Protein AF-A0A8J5XGB4-F1 (afdb_monomer_lite)

pLDDT: mean 74.69, std 19.18, range [33.41, 97.69]

Organism: Diacronema lutheri (NCBI:txid2081491)

Radius of gyration: 32.03 Å; chains: 1; bounding box: 68×43×104 Å

Foldseek 3Di:
DALQVVLVVVQQHGKDKDADPQAGADDCVPHEPADKDWDDPVHPNLPDYYPYDTIMIHRHGDPPPDDPDDDDPDDDDLQVVLVVVPAPGWDDDPPDPDIDGDDDDDDPPPPVVVVPPPDDDDDDDDDDPPVVVVVPQQALQSVQQCCCPPPDVFRWGGKDKDADPQAAQDDPVVLDPQKDKDFDDCNHPRLPDYYPDPPNRGIMIIIHGPVPCPDDDPDPDPLPQAALQVVCVVVVLHGKDKDADPAAGADDCVPHAPGDKDFDDSSHPRLPDYYPDDTIMIHRHGPPPDPDDPDDDPAAEALQRVLVVVPFPGKDKAADPAAGAGDAPPAPDKDFDDPRHPPDDDYYNPPHTIMIGTHD

Secondary structure (DSSP, 8-state):
--HHHHHHHTT-EEEEEE--TTEEE--HHHH-SSEEEEE-TTSTT--SPPSEEEEEEEEEE-----PPPPPPP-PPPHHHHHHHTT-SEEEE-TTSSPEEEEP-SS-SSSHHHHTTTTS---------THHHHGGG--SHHHHHHHHHHHT-SS-EEEEEEE--TT-----GGGG-TT-EEEEPPTTSTT--SPPTTTTTS--EEEEEEGGG-SSPPP-------B-HHHHHHHTT---EEEE--SSEEE--HHHH-SS-EEEE-TTBTT--SPPSEEEEEEEEPP--S---------S---HHHHHHHTT-SEEEEE--TTS-----TT-SEEEE--TT-TT--S--TTSPPPEEEEE-

Structure (mmCIF, N/CA/C/O backbone):
data_AF-A0A8J5XGB4-F1
#
_entry.id   AF-A0A8J5XGB4-F1
#
loop_
_atom_site.group_PDB
_atom_site.id
_atom_site.type_symbol
_atom_site.label_atom_id
_atom_site.label_alt_id
_atom_site.label_comp_id
_atom_site.label_asym_id
_atom_site.label_entity_id
_atom_site.label_seq_id
_atom_site.pdbx_PDB_ins_code
_atom_site.Cartn_x
_atom_site.Cartn_y
_atom_site.Cartn_z
_atom_site.occupancy
_atom_site.B_iso_or_equiv
_atom_site.auth_seq_id
_atom_site.auth_comp_id
_atom_site.auth_asym_id
_atom_site.auth_atom_id
_atom_site.pdbx_PDB_model_num
ATOM 1 N N . MET A 1 1 ? -23.872 3.151 -7.366 1.00 92.81 1 MET A N 1
ATOM 2 C CA . MET A 1 1 ? -24.313 3.268 -5.951 1.00 92.81 1 MET A CA 1
ATOM 3 C C . MET A 1 1 ? -23.183 2.765 -5.058 1.00 92.81 1 MET A C 1
ATOM 5 O O . MET A 1 1 ? -22.502 1.854 -5.502 1.00 92.81 1 MET A O 1
ATOM 9 N N . ARG A 1 2 ? -22.891 3.334 -3.879 1.00 96.44 2 ARG A N 1
ATOM 10 C CA . ARG A 1 2 ? -21.901 2.730 -2.955 1.00 96.44 2 ARG A CA 1
ATOM 11 C C . ARG A 1 2 ? -22.577 1.709 -2.045 1.00 96.44 2 ARG A C 1
ATOM 13 O O . ARG A 1 2 ? -23.773 1.819 -1.789 1.00 96.44 2 ARG A O 1
ATOM 20 N N . CYS A 1 3 ? -21.826 0.746 -1.516 1.00 96.88 3 CYS A N 1
ATOM 21 C CA . CYS A 1 3 ? -22.356 -0.211 -0.541 1.00 96.88 3 CYS A CA 1
ATOM 22 C C . CYS A 1 3 ? -22.889 0.501 0.713 1.00 96.88 3 CYS A C 1
ATOM 24 O O . CYS A 1 3 ? -23.935 0.131 1.241 1.00 96.88 3 CYS A O 1
ATOM 26 N N . ALA A 1 4 ? -22.235 1.587 1.132 1.00 94.88 4 ALA A N 1
ATOM 27 C CA . ALA A 1 4 ? -22.731 2.438 2.209 1.00 94.88 4 ALA A CA 1
ATOM 28 C C . ALA A 1 4 ? -24.108 3.057 1.899 1.00 94.88 4 ALA A C 1
ATOM 30 O O . ALA A 1 4 ? -24.973 3.053 2.770 1.00 94.88 4 ALA A O 1
ATOM 31 N N . ASP A 1 5 ? -24.333 3.529 0.667 1.00 95.75 5 ASP A N 1
ATOM 32 C CA . ASP A 1 5 ? -25.612 4.128 0.258 1.00 95.75 5 ASP A CA 1
ATOM 33 C C . ASP A 1 5 ? -26.721 3.068 0.231 1.00 95.75 5 ASP A C 1
ATOM 35 O O . ASP A 1 5 ? -27.796 3.281 0.782 1.00 95.75 5 ASP A O 1
ATOM 39 N N . PHE A 1 6 ? -26.421 1.884 -0.316 1.00 95.62 6 PHE A N 1
ATOM 40 C CA . PHE A 1 6 ? -27.332 0.737 -0.324 1.00 95.62 6 PHE A CA 1
ATOM 41 C C . PHE A 1 6 ? -27.779 0.347 1.096 1.00 95.62 6 PHE A C 1
ATOM 43 O O . PHE A 1 6 ? -28.968 0.167 1.359 1.00 95.62 6 PHE A O 1
ATOM 50 N N . CYS A 1 7 ? -26.838 0.260 2.040 1.00 95.69 7 CYS A N 1
ATOM 51 C CA . CYS A 1 7 ? -27.156 -0.065 3.431 1.00 95.69 7 CYS A CA 1
ATOM 52 C C . CYS A 1 7 ? -27.902 1.067 4.154 1.00 95.69 7 CYS A C 1
ATOM 54 O O . CYS A 1 7 ? -28.717 0.790 5.039 1.00 95.69 7 CYS A O 1
ATOM 56 N N . ALA A 1 8 ? -27.652 2.327 3.793 1.00 94.12 8 ALA A N 1
ATOM 57 C CA . ALA A 1 8 ? -28.362 3.472 4.350 1.00 94.12 8 ALA A CA 1
ATOM 58 C C . ALA A 1 8 ? -29.818 3.532 3.859 1.00 94.12 8 ALA A C 1
ATOM 60 O O . ALA A 1 8 ? -30.723 3.688 4.679 1.00 94.12 8 ALA A O 1
ATOM 61 N N . GLU A 1 9 ? -30.053 3.343 2.557 1.00 95.00 9 GLU A N 1
ATOM 62 C CA . GLU A 1 9 ? -31.393 3.295 1.952 1.00 95.00 9 GLU A CA 1
ATOM 63 C C . GLU A 1 9 ? -32.221 2.117 2.484 1.00 95.00 9 GLU A C 1
ATOM 65 O O . GLU A 1 9 ? -33.419 2.258 2.722 1.00 95.00 9 GLU A O 1
ATOM 70 N N . GLY A 1 10 ? -31.575 0.978 2.756 1.00 93.69 10 GLY A N 1
ATOM 71 C CA . GLY A 1 10 ? -32.207 -0.179 3.396 1.00 93.69 10 GLY A CA 1
ATOM 72 C C . GLY A 1 10 ? -32.473 -0.022 4.901 1.00 93.69 10 GLY A C 1
ATOM 73 O O . GLY A 1 10 ? -33.039 -0.921 5.516 1.00 93.69 10 GLY A O 1
ATOM 74 N N . GLY A 1 11 ? -32.059 1.089 5.522 1.00 94.56 11 GLY A N 1
ATOM 75 C CA . GLY A 1 11 ? -32.222 1.321 6.962 1.00 94.56 11 GLY A CA 1
ATOM 76 C C . GLY A 1 11 ? -31.275 0.502 7.846 1.00 94.56 11 GLY A C 1
ATOM 77 O O . GLY A 1 11 ? -31.433 0.476 9.066 1.00 94.56 11 GLY A O 1
ATOM 78 N N . PHE A 1 12 ? -30.271 -0.150 7.258 1.00 90.94 12 PHE A N 1
ATOM 79 C CA . PHE A 1 12 ? -29.335 -0.995 7.989 1.00 90.94 12 PHE A CA 1
ATOM 80 C C . PHE A 1 12 ? -28.219 -0.182 8.638 1.00 90.94 12 PHE A C 1
ATOM 82 O O . PHE A 1 12 ? -27.809 -0.531 9.735 1.00 90.94 12 PHE A O 1
ATOM 89 N N . GLY A 1 13 ? -27.802 0.944 8.053 1.00 90.94 13 GLY A N 1
ATOM 90 C CA . GLY A 1 13 ? -26.757 1.806 8.609 1.00 90.94 13 GLY A CA 1
ATOM 91 C C . GLY A 1 13 ? -25.537 1.870 7.699 1.00 90.94 13 GLY A C 1
ATOM 92 O O . GLY A 1 13 ? -25.656 2.301 6.557 1.00 90.94 13 GLY A O 1
ATOM 93 N N . TYR A 1 14 ? -24.365 1.486 8.210 1.00 92.12 14 TYR A N 1
ATOM 94 C CA . TYR A 1 14 ? -23.118 1.513 7.441 1.00 92.12 14 TYR A CA 1
ATOM 95 C C . TYR A 1 14 ? -22.926 0.219 6.639 1.00 92.12 14 TYR A C 1
ATOM 97 O O . TYR A 1 14 ? -23.211 -0.875 7.133 1.00 92.12 14 TYR A O 1
ATOM 105 N N . GLY A 1 15 ? -22.419 0.363 5.414 1.00 95.50 15 GLY A N 1
ATOM 106 C CA . GLY A 1 15 ? -22.121 -0.735 4.500 1.00 95.50 15 GLY A CA 1
ATOM 107 C C . GLY A 1 15 ? -20.660 -0.760 4.076 1.00 95.50 15 GLY A C 1
ATOM 108 O O . GLY A 1 15 ? -20.099 0.289 3.761 1.00 95.50 15 GLY A O 1
ATOM 109 N N . MET A 1 16 ? -20.068 -1.956 4.009 1.00 95.56 16 MET A N 1
ATOM 110 C CA . MET A 1 16 ? -18.739 -2.178 3.423 1.00 95.56 16 MET A CA 1
ATOM 111 C C . MET A 1 16 ? -18.720 -3.346 2.434 1.00 95.56 16 MET A C 1
ATOM 113 O O . MET A 1 16 ? -19.345 -4.384 2.662 1.00 95.56 16 MET A O 1
ATOM 117 N N . VAL A 1 17 ? -17.968 -3.185 1.342 1.00 96.25 17 VAL A N 1
ATOM 118 C CA . VAL A 1 17 ? -17.706 -4.263 0.381 1.00 96.25 17 VAL A CA 1
ATOM 119 C C . VAL A 1 17 ? -16.588 -5.160 0.913 1.00 96.25 17 VAL A C 1
ATOM 121 O O . VAL A 1 17 ? -15.508 -4.687 1.254 1.00 96.25 17 VAL A O 1
ATOM 124 N N . ILE A 1 18 ? -16.835 -6.466 0.937 1.00 94.94 18 ILE A N 1
ATOM 125 C CA . ILE A 1 18 ? -15.879 -7.515 1.289 1.00 94.94 18 ILE A CA 1
ATOM 126 C C . ILE A 1 18 ? -15.595 -8.432 0.094 1.00 94.94 18 ILE A C 1
ATOM 128 O O . ILE A 1 18 ? -16.450 -8.673 -0.762 1.00 94.94 18 ILE A O 1
ATOM 132 N N . GLY A 1 19 ? -14.375 -8.968 0.063 1.00 91.88 19 GLY A N 1
ATOM 133 C CA . GLY A 1 19 ? -13.853 -9.816 -1.008 1.00 91.88 19 GLY A CA 1
ATOM 134 C C . GLY A 1 19 ? -12.730 -9.124 -1.781 1.00 91.88 19 GLY A C 1
ATOM 135 O O . GLY A 1 19 ? -12.932 -8.088 -2.415 1.00 91.88 19 GLY A O 1
ATOM 136 N N . THR A 1 20 ? -11.537 -9.715 -1.744 1.00 92.19 20 THR A N 1
ATOM 137 C CA . THR A 1 20 ? -10.327 -9.149 -2.356 1.00 92.19 20 THR A CA 1
ATOM 138 C C . THR A 1 20 ? -10.071 -9.786 -3.720 1.00 92.19 20 THR A C 1
ATOM 140 O O . THR A 1 20 ? -10.001 -11.007 -3.851 1.00 92.19 20 THR A O 1
ATOM 143 N N . ALA A 1 21 ? -9.922 -8.957 -4.751 1.00 90.50 21 ALA A N 1
ATOM 144 C CA . ALA A 1 21 ? -9.491 -9.406 -6.073 1.00 90.50 21 ALA A CA 1
ATOM 145 C C . ALA A 1 21 ? -8.011 -9.863 -6.033 1.00 90.50 21 ALA A C 1
ATOM 147 O O . ALA A 1 21 ? -7.233 -9.295 -5.267 1.00 90.50 21 ALA A O 1
ATOM 148 N N . PRO A 1 22 ? -7.581 -10.842 -6.854 1.00 81.19 22 PRO A N 1
ATOM 149 C CA . PRO A 1 22 ? -8.302 -11.372 -8.004 1.00 81.19 22 PRO A CA 1
ATOM 150 C C . PRO A 1 22 ? -9.198 -12.596 -7.757 1.00 81.19 22 PRO A C 1
ATOM 152 O O . PRO A 1 22 ? -9.787 -13.027 -8.726 1.00 81.19 22 PRO A O 1
ATOM 155 N N . ALA A 1 23 ? -9.395 -13.171 -6.567 1.00 76.06 23 ALA A N 1
ATOM 156 C CA . ALA A 1 23 ? -10.335 -14.304 -6.421 1.00 76.06 23 ALA A CA 1
ATOM 157 C C . ALA A 1 23 ? -11.182 -14.176 -5.149 1.00 76.06 23 ALA A C 1
ATOM 159 O O . ALA A 1 23 ? -10.704 -14.433 -4.048 1.00 76.06 23 ALA A O 1
ATOM 160 N N . CYS A 1 24 ? -12.440 -13.752 -5.292 1.00 83.44 24 CYS A N 1
ATOM 161 C CA . CYS A 1 24 ? -13.278 -13.342 -4.168 1.00 83.44 24 CYS A CA 1
ATOM 162 C C . CYS A 1 24 ? -14.268 -14.449 -3.789 1.00 83.44 24 CYS A C 1
ATOM 164 O O . CYS A 1 24 ? -15.263 -14.662 -4.470 1.00 83.44 24 CYS A O 1
ATOM 166 N N . GLY A 1 25 ? -14.044 -15.123 -2.668 1.00 88.94 25 GLY A N 1
ATOM 167 C CA . GLY A 1 25 ? -14.952 -16.133 -2.115 1.00 88.94 25 GLY A CA 1
ATOM 168 C C . GLY A 1 25 ? -15.918 -15.595 -1.060 1.00 88.94 25 GLY A C 1
ATOM 169 O O . GLY A 1 25 ? -16.297 -16.355 -0.178 1.00 88.94 25 GLY A O 1
ATOM 170 N N . ALA A 1 26 ? -16.271 -14.305 -1.096 1.00 94.38 26 ALA A N 1
ATOM 171 C CA . ALA A 1 26 ? -17.046 -13.712 -0.013 1.00 94.38 26 ALA A CA 1
ATOM 172 C C . ALA A 1 26 ? -18.476 -14.280 0.025 1.00 94.38 26 ALA A C 1
ATOM 174 O O . ALA A 1 26 ? -19.168 -14.383 -1.000 1.00 94.38 26 ALA A O 1
ATOM 175 N N . SER A 1 27 ? -18.943 -14.632 1.217 1.00 95.19 27 SER A N 1
ATOM 176 C CA . SER A 1 27 ? -20.247 -15.234 1.462 1.00 95.19 27 SER A CA 1
ATOM 177 C C . SER A 1 27 ? -20.989 -14.476 2.560 1.00 95.19 27 SER A C 1
ATOM 179 O O . SER A 1 27 ? -20.444 -14.178 3.620 1.00 95.19 27 SER A O 1
ATOM 181 N N . CYS A 1 28 ? -22.267 -14.180 2.318 1.00 94.75 28 CYS A N 1
ATOM 182 C CA . CYS A 1 28 ? -23.095 -13.485 3.301 1.00 94.75 28 CYS A CA 1
ATOM 183 C C . CYS A 1 28 ? -23.216 -14.256 4.622 1.00 94.75 28 CYS A C 1
ATOM 185 O O . CYS A 1 28 ? -23.313 -13.637 5.672 1.00 94.75 28 CYS A O 1
ATOM 187 N N . GLY A 1 29 ? -23.215 -15.593 4.571 1.00 92.06 29 GLY A N 1
ATOM 188 C CA . GLY A 1 29 ? -23.446 -16.431 5.748 1.00 92.06 29 GLY A CA 1
ATOM 189 C C . GLY A 1 29 ? -22.235 -16.580 6.670 1.00 92.06 29 GLY A C 1
ATOM 190 O O . GLY A 1 29 ? -22.421 -16.825 7.856 1.00 92.06 29 GLY A O 1
ATOM 191 N N . SER A 1 30 ? -21.014 -16.451 6.144 1.00 91.75 30 SER A N 1
ATOM 192 C CA . SER A 1 30 ? -19.780 -16.579 6.936 1.00 91.75 30 SER A CA 1
ATOM 193 C C . SER A 1 30 ? -19.133 -15.239 7.259 1.00 91.75 30 SER A C 1
ATOM 195 O O . SER A 1 30 ? -18.518 -15.104 8.313 1.00 91.75 30 SER A O 1
ATOM 197 N N . ASP A 1 31 ? -19.268 -14.260 6.364 1.00 93.75 31 ASP A N 1
ATOM 198 C CA . ASP A 1 31 ? -18.425 -13.064 6.397 1.00 93.75 31 ASP A CA 1
ATOM 199 C C . ASP A 1 31 ? -19.192 -11.811 6.832 1.00 93.75 31 ASP A C 1
ATOM 201 O O . ASP A 1 31 ? -18.578 -10.801 7.174 1.00 93.75 31 ASP A O 1
ATOM 205 N N . CYS A 1 32 ? -20.529 -11.865 6.845 1.00 94.25 32 CYS A N 1
ATOM 206 C CA . CYS A 1 32 ? -21.372 -10.773 7.316 1.00 94.25 32 CYS A CA 1
ATOM 207 C C . CYS A 1 32 ? -22.133 -11.181 8.586 1.00 94.25 32 CYS A C 1
ATOM 209 O O . CYS A 1 32 ? -22.792 -12.214 8.631 1.00 94.25 32 CYS A O 1
ATOM 211 N N . GLY A 1 33 ? -22.118 -10.317 9.604 1.00 89.12 33 GLY A N 1
ATOM 212 C CA . GLY A 1 33 ? -22.953 -10.455 10.807 1.00 89.12 33 GLY A CA 1
ATOM 213 C C . GLY A 1 33 ? -24.356 -9.839 10.678 1.00 89.12 33 GLY A C 1
ATOM 214 O O . GLY A 1 33 ? -24.993 -9.567 11.693 1.00 89.12 33 GLY A O 1
ATOM 215 N N . GLY A 1 34 ? -24.818 -9.535 9.460 1.00 88.94 34 GLY A N 1
ATOM 216 C CA . GLY A 1 34 ? -26.017 -8.730 9.211 1.00 88.94 34 GLY A CA 1
ATOM 217 C C . GLY A 1 34 ? -26.587 -8.897 7.802 1.00 88.94 34 GLY A C 1
ATOM 218 O O . GLY A 1 34 ? -26.308 -9.890 7.132 1.00 88.94 34 GLY A O 1
ATOM 219 N N . GLU A 1 35 ? -27.395 -7.924 7.365 1.00 94.69 35 GLU A N 1
ATOM 220 C CA . GLU A 1 35 ? -27.969 -7.935 6.015 1.00 94.69 35 GLU A CA 1
ATOM 221 C C . GLU A 1 35 ? -26.848 -7.869 4.977 1.00 94.69 35 GLU A C 1
ATOM 223 O O . GLU A 1 35 ? -25.856 -7.156 5.159 1.00 94.69 35 GLU A O 1
ATOM 228 N N . CYS A 1 36 ? -26.985 -8.628 3.896 1.00 95.94 36 CYS A N 1
ATOM 229 C CA . CYS A 1 36 ? -25.927 -8.766 2.916 1.00 95.94 36 CYS A CA 1
ATOM 230 C C . CYS A 1 36 ? -26.473 -8.896 1.500 1.00 95.94 36 CYS A C 1
ATOM 232 O O . CYS A 1 36 ? -27.446 -9.607 1.259 1.00 95.94 36 CYS A O 1
ATOM 234 N N . SER A 1 37 ? -25.799 -8.243 0.553 1.00 96.19 37 SER A N 1
ATOM 235 C CA . SER A 1 37 ? -26.133 -8.322 -0.869 1.00 96.19 37 SER A CA 1
ATOM 236 C C . SER A 1 37 ? -24.915 -8.646 -1.730 1.00 96.19 37 SER A C 1
ATOM 238 O O . SER A 1 37 ? -23.765 -8.385 -1.364 1.00 96.19 37 SER A O 1
ATOM 240 N N . THR A 1 38 ? -25.166 -9.239 -2.895 1.00 95.38 38 THR A N 1
ATOM 241 C CA . THR A 1 38 ? -24.123 -9.514 -3.890 1.00 95.38 38 THR A CA 1
ATOM 242 C C . THR A 1 38 ? -23.744 -8.223 -4.587 1.00 95.38 38 THR A C 1
ATOM 244 O O . THR A 1 38 ? -24.604 -7.536 -5.129 1.00 95.38 38 THR A O 1
ATOM 247 N N . VAL A 1 39 ? -22.452 -7.914 -4.600 1.00 93.31 39 VAL A N 1
ATOM 248 C CA . VAL A 1 39 ? -21.951 -6.694 -5.232 1.00 93.31 39 VAL A CA 1
ATOM 249 C C . VAL A 1 39 ? -21.571 -7.022 -6.663 1.00 93.31 39 VAL A C 1
ATOM 251 O O . VAL A 1 39 ? -20.720 -7.881 -6.905 1.00 93.31 39 VAL A O 1
ATOM 254 N N . THR A 1 40 ? -22.216 -6.344 -7.602 1.00 91.00 40 THR A N 1
ATOM 255 C CA . THR A 1 40 ? -21.827 -6.321 -9.012 1.00 91.00 40 THR A CA 1
ATOM 256 C C . THR A 1 40 ? -21.018 -5.057 -9.312 1.00 91.00 40 THR A C 1
ATOM 258 O O . THR A 1 40 ? -20.847 -4.185 -8.458 1.00 91.00 40 THR A O 1
ATOM 261 N N . ASP A 1 41 ? -20.544 -4.933 -10.544 1.00 87.19 41 ASP A N 1
ATOM 262 C CA . ASP A 1 41 ? -19.879 -3.745 -11.090 1.00 87.19 41 ASP A CA 1
ATOM 263 C C . ASP A 1 41 ? -20.735 -2.459 -11.065 1.00 87.19 41 ASP A C 1
ATOM 265 O O . ASP A 1 41 ? -20.210 -1.367 -11.272 1.00 87.19 41 ASP A O 1
ATOM 269 N N . PHE A 1 42 ? -22.029 -2.551 -10.735 1.00 87.38 42 PHE A N 1
ATOM 270 C CA . PHE A 1 42 ? -22.899 -1.393 -10.493 1.00 87.38 42 PHE A CA 1
ATOM 271 C C . PHE A 1 42 ? -22.512 -0.589 -9.234 1.00 87.38 42 PHE A C 1
ATOM 273 O O . PHE A 1 42 ? -22.906 0.577 -9.060 1.00 87.38 42 PHE A O 1
ATOM 280 N N . PHE A 1 43 ? -21.744 -1.203 -8.332 1.00 91.62 43 PHE A N 1
ATOM 281 C CA . PHE A 1 43 ? -21.259 -0.530 -7.141 1.00 91.62 43 PHE A CA 1
ATOM 282 C C . PHE A 1 43 ? -19.994 0.274 -7.436 1.00 91.62 43 PHE A C 1
ATOM 284 O O . PHE A 1 43 ? -18.990 -0.256 -7.901 1.00 91.62 43 PHE A O 1
ATOM 291 N N . SER A 1 44 ? -20.009 1.572 -7.135 1.00 92.06 44 SER A N 1
ATOM 292 C CA . SER A 1 44 ? -18.858 2.448 -7.422 1.00 92.06 44 SER A CA 1
ATOM 293 C C . SER A 1 44 ? -17.636 2.138 -6.549 1.00 92.06 44 SER A C 1
ATOM 295 O O . SER A 1 44 ? -16.519 2.506 -6.894 1.00 92.06 44 SER A O 1
ATOM 297 N N . ASP A 1 45 ? -17.845 1.464 -5.419 1.00 91.50 45 ASP A N 1
ATOM 298 C CA . ASP A 1 45 ? -16.825 0.939 -4.509 1.00 91.50 45 ASP A CA 1
ATOM 299 C C . ASP A 1 45 ? -16.507 -0.549 -4.766 1.00 91.50 45 ASP A C 1
ATOM 301 O O . ASP A 1 45 ? -15.794 -1.174 -3.983 1.00 91.50 45 ASP A O 1
ATOM 305 N N . TYR A 1 46 ? -16.981 -1.121 -5.882 1.00 89.81 46 TYR A N 1
ATOM 306 C CA . TYR A 1 46 ? -16.689 -2.505 -6.264 1.00 89.81 46 TYR A CA 1
ATOM 307 C C . TYR A 1 46 ? -15.191 -2.748 -6.492 1.00 89.81 46 TYR A C 1
ATOM 309 O O . TYR A 1 46 ? -14.687 -3.822 -6.164 1.00 89.81 46 TYR A O 1
ATOM 317 N N . GLY A 1 47 ? -14.453 -1.767 -7.020 1.00 92.19 47 GLY A N 1
ATOM 318 C CA . GLY A 1 47 ? -13.029 -1.904 -7.337 1.00 92.19 47 GLY A CA 1
ATOM 319 C C . GLY A 1 47 ? -12.754 -2.938 -8.439 1.00 92.19 47 GLY A C 1
ATOM 320 O O . GLY A 1 47 ? -13.541 -3.100 -9.367 1.00 92.19 47 GLY A O 1
ATOM 321 N N . ALA A 1 48 ? -11.620 -3.642 -8.357 1.00 92.88 48 ALA A N 1
ATOM 322 C CA . ALA A 1 48 ? -11.251 -4.666 -9.341 1.00 92.88 48 ALA A CA 1
ATOM 323 C C . ALA A 1 48 ? -12.162 -5.908 -9.268 1.00 92.88 48 ALA A C 1
ATOM 325 O O . ALA A 1 48 ? -12.511 -6.352 -8.173 1.00 92.88 48 ALA A O 1
ATOM 326 N N . GLY A 1 49 ? -12.501 -6.492 -10.421 1.00 90.50 49 GLY A N 1
ATOM 327 C CA . GLY A 1 49 ? -13.343 -7.690 -10.512 1.00 90.50 49 GLY A CA 1
ATOM 328 C C . GLY A 1 49 ? -12.708 -8.963 -9.943 1.00 90.50 49 GLY A C 1
ATOM 329 O O . GLY A 1 49 ? -11.495 -9.049 -9.744 1.00 90.50 49 GLY A O 1
ATOM 330 N N . CYS A 1 50 ? -13.550 -9.963 -9.684 1.00 93.31 50 CYS A N 1
ATOM 331 C CA . CYS A 1 50 ? -13.142 -11.276 -9.186 1.00 93.31 50 CYS A CA 1
ATOM 332 C C . CYS A 1 50 ? -12.974 -12.255 -10.356 1.00 93.31 50 CYS A C 1
ATOM 334 O O . CYS A 1 50 ? -13.886 -12.414 -11.160 1.00 93.31 50 CYS A O 1
ATOM 336 N N . ALA A 1 51 ? -11.831 -12.931 -10.440 1.00 89.94 51 ALA A N 1
ATOM 337 C CA . ALA A 1 51 ? -11.576 -14.023 -11.380 1.00 89.94 51 ALA A CA 1
ATOM 338 C C . ALA A 1 51 ? -12.442 -15.249 -11.064 1.00 89.94 51 ALA A C 1
ATOM 340 O O . ALA A 1 51 ? -12.886 -15.940 -11.974 1.00 89.94 51 ALA A O 1
ATOM 341 N N . THR A 1 52 ? -12.712 -15.500 -9.780 1.00 91.38 52 THR A N 1
ATOM 342 C CA . THR A 1 52 ? -13.693 -16.486 -9.315 1.00 91.38 52 THR A CA 1
ATOM 343 C C . THR A 1 52 ? -14.484 -15.935 -8.125 1.00 91.38 52 THR A C 1
ATOM 345 O O . THR A 1 52 ? -13.960 -15.147 -7.333 1.00 91.38 52 THR A O 1
ATOM 348 N N . GLY A 1 53 ? -15.755 -16.341 -8.023 1.00 93.62 53 GLY A N 1
ATOM 349 C CA . GLY A 1 53 ? -16.674 -15.989 -6.935 1.00 93.62 53 GLY A CA 1
ATOM 350 C C . GLY A 1 53 ? -17.264 -14.572 -7.009 1.00 93.62 53 GLY A C 1
ATOM 351 O O . GLY A 1 53 ? -17.466 -14.025 -8.092 1.00 93.62 53 GLY A O 1
ATOM 352 N N . SER A 1 54 ? -17.645 -13.996 -5.867 1.00 95.06 54 SER A N 1
ATOM 353 C CA . SER A 1 54 ? -18.327 -12.696 -5.789 1.00 95.06 54 SER A CA 1
ATOM 354 C C . SER A 1 54 ? -17.887 -11.900 -4.565 1.00 95.06 54 SER A C 1
ATOM 356 O O . SER A 1 54 ? -17.546 -12.472 -3.530 1.00 95.06 54 SER A O 1
ATOM 358 N N . LYS A 1 55 ? -17.935 -10.570 -4.673 1.00 96.69 55 LYS A N 1
ATOM 359 C CA . LYS A 1 55 ? -17.864 -9.674 -3.513 1.00 96.69 55 LYS A CA 1
ATOM 360 C C . LYS A 1 55 ? -19.236 -9.553 -2.868 1.00 96.69 55 LYS A C 1
ATOM 362 O O . LYS A 1 55 ? -20.264 -9.716 -3.534 1.00 96.69 55 LYS A O 1
ATOM 367 N N . ARG A 1 56 ? -19.252 -9.244 -1.576 1.00 96.75 56 ARG A N 1
ATOM 368 C CA . ARG A 1 56 ? -20.482 -9.018 -0.811 1.00 96.75 56 ARG A CA 1
ATOM 369 C C . ARG A 1 56 ? -20.460 -7.639 -0.175 1.00 96.75 56 ARG A C 1
ATOM 371 O O . ARG A 1 56 ? -19.400 -7.147 0.177 1.00 96.75 56 ARG A O 1
ATOM 378 N N . CYS A 1 57 ? -21.617 -7.012 -0.065 1.00 97.69 57 CYS A N 1
ATOM 379 C CA . CYS A 1 57 ? -21.811 -5.777 0.676 1.00 97.69 57 CYS A CA 1
ATOM 380 C C . CYS A 1 57 ? -22.420 -6.191 2.009 1.00 97.69 57 CYS A C 1
ATOM 382 O O . CYS A 1 57 ? -23.538 -6.704 2.012 1.00 97.69 57 CYS A O 1
ATOM 384 N N . CYS A 1 58 ? -21.677 -6.040 3.105 1.00 97.31 58 CYS A N 1
ATOM 385 C CA . CYS A 1 58 ? -22.184 -6.313 4.446 1.00 97.31 58 CYS A CA 1
ATOM 386 C C . CYS A 1 58 ? -22.729 -5.024 5.053 1.00 97.31 58 CYS A C 1
ATOM 388 O O . CYS A 1 58 ? -21.985 -4.050 5.200 1.00 97.31 58 CYS A O 1
ATOM 390 N N . CYS A 1 59 ? -23.991 -5.045 5.468 1.00 97.12 59 CYS A N 1
ATOM 391 C CA . CYS A 1 59 ? -24.601 -3.970 6.229 1.00 97.12 59 CYS A CA 1
ATOM 392 C C . CYS A 1 59 ? -24.548 -4.291 7.726 1.00 97.12 59 CYS A C 1
ATOM 394 O O . CYS A 1 59 ? -25.127 -5.277 8.192 1.00 97.12 59 CYS A O 1
ATOM 396 N N . ALA A 1 60 ? -23.880 -3.441 8.503 1.00 88.62 60 ALA A N 1
ATOM 397 C CA . ALA A 1 60 ? -23.921 -3.530 9.956 1.00 88.62 60 ALA A CA 1
ATOM 398 C C . ALA A 1 60 ? -25.203 -2.859 10.448 1.00 88.62 60 ALA A C 1
ATOM 400 O O . ALA A 1 60 ? -25.404 -1.683 10.155 1.00 88.62 60 ALA A O 1
ATOM 401 N N . ARG A 1 61 ? -26.048 -3.579 11.204 1.00 77.56 61 ARG A N 1
ATOM 402 C CA . ARG A 1 61 ? -27.231 -2.977 11.836 1.00 77.56 61 ARG A CA 1
ATOM 403 C C . ARG A 1 61 ? -26.783 -1.809 12.707 1.00 77.56 61 ARG A C 1
ATOM 405 O O . ARG A 1 61 ? -25.919 -1.987 13.565 1.00 77.56 61 ARG A O 1
ATOM 412 N N . LYS A 1 62 ? -27.424 -0.649 12.548 1.00 65.56 62 LYS A N 1
ATOM 413 C CA . LYS A 1 62 ? -27.472 0.381 13.590 1.00 65.56 62 LYS A CA 1
ATOM 414 C C . LYS A 1 62 ? -27.884 -0.327 14.877 1.00 65.56 62 LYS A C 1
ATOM 416 O O . LYS A 1 62 ? -29.035 -0.741 15.011 1.00 65.56 62 LYS A O 1
ATOM 421 N N . THR A 1 63 ? -26.953 -0.505 15.809 1.00 59.50 63 THR A N 1
ATOM 422 C CA . THR A 1 63 ? -27.326 -0.757 17.195 1.00 59.50 63 THR A CA 1
ATOM 423 C C . THR A 1 63 ? -28.245 0.394 17.561 1.00 59.50 63 THR A C 1
ATOM 425 O O . THR A 1 63 ? -27.852 1.559 17.468 1.00 59.50 63 THR A O 1
ATOM 428 N N . ALA A 1 64 ? -29.516 0.080 17.825 1.00 52.25 64 ALA A N 1
ATOM 429 C CA . ALA A 1 64 ? -30.464 1.072 18.292 1.00 52.25 64 ALA A CA 1
ATOM 430 C C . ALA A 1 64 ? -29.781 1.787 19.458 1.00 52.25 64 ALA A C 1
ATOM 432 O O . ALA A 1 64 ? -29.343 1.131 20.407 1.00 52.25 64 ALA A O 1
ATOM 433 N N . ALA A 1 65 ? -29.595 3.103 19.329 1.00 48.97 65 ALA A N 1
ATOM 434 C CA . ALA A 1 65 ? -29.190 3.924 20.454 1.00 48.97 65 ALA A CA 1
ATOM 435 C C . ALA A 1 65 ? -30.104 3.526 21.612 1.00 48.97 65 ALA A C 1
ATOM 437 O O . ALA A 1 65 ? -31.321 3.503 21.423 1.00 48.97 65 ALA A O 1
ATOM 438 N N . ALA A 1 66 ? -29.511 3.096 22.727 1.00 37.91 66 ALA A N 1
ATOM 439 C CA . ALA A 1 66 ? -30.247 2.562 23.860 1.00 37.91 66 ALA A CA 1
ATOM 440 C C . ALA A 1 66 ? -31.441 3.477 24.165 1.00 37.91 66 ALA A C 1
ATOM 442 O O . ALA A 1 66 ? -31.256 4.665 24.440 1.00 37.91 66 ALA A O 1
ATOM 443 N N . GLU A 1 67 ? -32.660 2.940 24.055 1.00 40.53 67 GLU A N 1
ATOM 444 C CA . GLU A 1 67 ? -33.842 3.637 24.548 1.00 40.53 67 GLU A CA 1
ATOM 445 C C . GLU A 1 67 ? -33.620 3.974 26.031 1.00 40.53 67 GLU A C 1
ATOM 447 O O . GLU A 1 67 ? -33.038 3.163 26.763 1.00 40.53 67 GLU A O 1
ATOM 452 N N . PRO A 1 68 ? -34.053 5.160 26.493 1.00 40.06 68 PRO A N 1
ATOM 453 C CA . PRO A 1 68 ? -33.928 5.534 27.892 1.00 40.06 68 PRO A CA 1
ATOM 454 C C . PRO A 1 68 ? -34.664 4.504 28.751 1.00 40.06 68 PRO A C 1
ATOM 456 O O . PRO A 1 68 ? -35.856 4.251 28.573 1.00 40.06 68 PRO A O 1
ATOM 459 N N . THR A 1 69 ? -33.931 3.889 29.674 1.00 40.47 69 THR A N 1
ATOM 460 C CA . THR A 1 69 ? -34.451 2.878 30.591 1.00 40.47 69 THR A CA 1
ATOM 461 C C . THR A 1 69 ? -35.626 3.420 31.423 1.00 40.47 69 THR A C 1
ATOM 463 O O . THR A 1 69 ? -35.637 4.601 31.788 1.00 40.47 69 THR A O 1
ATOM 466 N N . PRO A 1 70 ? -36.622 2.577 31.767 1.00 44.03 70 PRO A N 1
ATOM 467 C CA . PRO A 1 70 ? -37.734 2.969 32.631 1.00 44.03 70 PRO A CA 1
ATOM 468 C C . PRO A 1 70 ? -37.229 3.423 34.006 1.00 44.03 70 PRO A C 1
ATOM 470 O O . PRO A 1 70 ? -36.332 2.797 34.574 1.00 44.03 70 PRO A O 1
ATOM 473 N N . ARG A 1 71 ? -37.825 4.492 34.557 1.00 37.84 71 ARG A N 1
ATOM 474 C CA . ARG A 1 71 ? -37.520 4.995 35.908 1.00 37.84 71 ARG A CA 1
ATOM 475 C C . ARG A 1 71 ? -37.663 3.870 36.942 1.00 37.84 71 ARG A C 1
ATOM 477 O O . ARG A 1 71 ? -38.757 3.344 37.135 1.00 37.84 71 ARG A O 1
ATOM 484 N N . MET A 1 72 ? -36.556 3.535 37.607 1.00 33.41 72 MET A N 1
ATOM 485 C CA . MET A 1 72 ? -36.553 2.747 38.842 1.00 33.41 72 MET A CA 1
ATOM 486 C C . MET A 1 72 ? -37.208 3.542 39.988 1.00 33.41 72 MET A C 1
ATOM 488 O O . MET A 1 72 ? -37.167 4.774 39.958 1.00 33.41 72 MET A O 1
ATOM 492 N N . PRO A 1 73 ? -37.810 2.858 40.982 1.00 44.03 73 PRO A N 1
ATOM 493 C CA . PRO A 1 73 ? -38.422 3.501 42.143 1.00 44.03 73 PRO A CA 1
ATOM 494 C C . PRO A 1 73 ? -37.397 4.295 42.964 1.00 44.03 73 PRO A C 1
ATOM 496 O O . PRO A 1 73 ? -36.213 3.957 42.990 1.00 44.03 73 PRO A O 1
ATOM 499 N N . ASP A 1 74 ? -37.885 5.353 43.611 1.00 44.41 74 ASP A N 1
ATOM 500 C CA . ASP A 1 74 ? -37.110 6.371 44.323 1.00 44.41 74 ASP A CA 1
ATOM 501 C C . ASP A 1 74 ? -36.106 5.764 45.322 1.00 44.41 74 ASP A C 1
ATOM 503 O O . ASP A 1 74 ? -36.479 5.213 46.360 1.00 44.41 74 ASP A O 1
ATOM 507 N N . PHE A 1 75 ? -34.811 5.878 45.015 1.00 47.59 75 PHE A N 1
ATOM 508 C CA . PHE A 1 75 ? -33.738 5.646 45.981 1.00 47.59 75 PHE A CA 1
ATOM 509 C C . PHE A 1 75 ? -33.615 6.864 46.917 1.00 47.59 75 PHE A C 1
ATOM 511 O O . PHE A 1 75 ? -33.757 7.997 46.446 1.00 47.59 75 PHE A O 1
ATOM 518 N N . PRO A 1 76 ? -33.328 6.671 48.224 1.00 64.31 76 PRO A N 1
ATOM 519 C CA . PRO A 1 76 ? -33.027 7.779 49.127 1.00 64.31 76 PRO A CA 1
ATOM 520 C C . PRO A 1 76 ? -31.849 8.588 48.579 1.00 64.31 76 PRO A C 1
ATOM 522 O O . PRO A 1 76 ? -30.935 8.035 47.962 1.00 64.31 76 PRO A O 1
ATOM 525 N N . SER A 1 77 ? -31.895 9.909 48.762 1.00 78.00 77 SER A N 1
ATOM 526 C CA . SER A 1 77 ? -30.912 10.801 48.155 1.00 78.00 77 SER A CA 1
ATOM 527 C C . SER A 1 77 ? -29.497 10.450 48.630 1.00 78.00 77 SER A C 1
ATOM 529 O O . SER A 1 77 ? -29.299 9.957 49.740 1.00 78.00 77 SER A O 1
ATOM 531 N N . CYS A 1 78 ? -28.490 10.729 47.802 1.00 75.31 78 CYS A N 1
ATOM 532 C CA . CYS A 1 78 ? -27.074 10.517 48.128 1.00 75.31 78 CYS A CA 1
ATOM 533 C C . CYS A 1 78 ? -26.689 11.062 49.517 1.00 75.31 78 CYS A C 1
ATOM 535 O O . CYS A 1 78 ? -25.910 10.466 50.262 1.00 75.31 78 CYS A O 1
ATOM 537 N N . ASN A 1 79 ? -27.302 12.185 49.889 1.00 78.75 79 ASN A N 1
ATOM 538 C CA . ASN A 1 79 ? -27.104 12.823 51.174 1.00 78.75 79 ASN A CA 1
ATOM 539 C C . ASN A 1 79 ? -27.738 12.032 52.333 1.00 78.75 79 ASN A C 1
ATOM 541 O O . ASN A 1 79 ? -27.123 11.928 53.391 1.00 78.75 79 ASN A O 1
ATOM 545 N N . ASP A 1 80 ? -28.908 11.419 52.134 1.00 78.88 80 ASP A N 1
ATOM 546 C CA . ASP A 1 80 ? -29.554 10.568 53.146 1.00 78.88 80 ASP A CA 1
ATOM 547 C C . ASP A 1 80 ? -28.735 9.302 53.416 1.00 78.88 80 ASP A C 1
ATOM 549 O O . ASP A 1 80 ? -28.564 8.900 54.569 1.00 78.88 80 ASP A O 1
ATOM 553 N N . TRP A 1 81 ? -28.157 8.707 52.366 1.00 80.81 81 TRP A N 1
ATOM 554 C CA . TRP A 1 81 ? -27.251 7.569 52.515 1.00 80.81 81 TRP A CA 1
ATOM 555 C C . TRP A 1 81 ? -25.994 7.951 53.312 1.00 80.81 81 TRP A C 1
ATOM 557 O O . TRP A 1 81 ? -25.670 7.287 54.299 1.00 80.81 81 TRP A O 1
ATOM 567 N N . CYS A 1 82 ? -25.341 9.066 52.968 1.00 77.94 82 CYS A N 1
ATOM 568 C CA . CYS A 1 82 ? -24.160 9.545 53.692 1.00 77.94 82 CYS A CA 1
ATOM 569 C C . CYS A 1 82 ? -24.463 9.901 55.158 1.00 77.94 82 CYS A C 1
ATOM 571 O O . CYS A 1 82 ? -23.673 9.563 56.041 1.00 77.94 82 CYS A O 1
ATOM 573 N N . LEU A 1 83 ? -25.613 10.520 55.443 1.00 75.06 83 LEU A N 1
ATOM 574 C CA . LEU A 1 83 ? -26.029 10.831 56.814 1.00 75.06 83 LEU A CA 1
ATOM 575 C C . LEU A 1 83 ? -26.310 9.561 57.626 1.00 75.06 83 LEU A C 1
ATOM 577 O O . LEU A 1 83 ? -25.903 9.477 58.785 1.00 75.06 83 LEU A O 1
ATOM 581 N N . SER A 1 84 ? -26.935 8.543 57.020 1.00 77.12 84 SER A N 1
ATOM 582 C CA . SER A 1 84 ? -27.181 7.254 57.687 1.00 77.12 84 SER A CA 1
ATOM 583 C C . SER A 1 84 ? -25.890 6.515 58.065 1.00 77.12 84 SER A C 1
ATOM 585 O O . SER A 1 84 ? -25.863 5.775 59.046 1.00 77.12 84 SER A O 1
ATOM 587 N N . ALA A 1 85 ? -24.806 6.765 57.326 1.00 71.31 85 ALA A N 1
ATOM 588 C CA . ALA A 1 85 ? -23.483 6.204 57.572 1.00 71.31 85 ALA A CA 1
ATOM 589 C C . ALA A 1 85 ? -22.579 7.103 58.447 1.00 71.31 85 ALA A C 1
ATOM 591 O O . ALA A 1 85 ? -21.415 6.771 58.663 1.00 71.31 85 ALA A O 1
ATOM 592 N N . GLY A 1 86 ? -23.101 8.216 58.984 1.00 76.31 86 GLY A N 1
ATOM 593 C CA . GLY A 1 86 ? -22.391 9.093 59.925 1.00 76.31 86 GLY A CA 1
ATOM 594 C C . GLY A 1 86 ? -21.496 10.162 59.286 1.00 76.31 86 GLY A C 1
ATOM 595 O O . GLY A 1 86 ? -20.667 10.752 59.977 1.00 76.31 86 GLY A O 1
ATOM 596 N N . TYR A 1 87 ? -21.649 10.430 57.988 1.00 78.56 87 TYR A N 1
ATOM 597 C CA . TYR A 1 87 ? -20.908 11.477 57.281 1.00 78.56 87 TYR A CA 1
ATOM 598 C C . TYR A 1 87 ? -21.666 12.806 57.274 1.00 78.56 87 TYR A C 1
ATOM 600 O O . TYR A 1 87 ? -22.890 12.843 57.356 1.00 78.56 87 TYR A O 1
ATOM 608 N N . ALA A 1 88 ? -20.934 13.916 57.144 1.00 69.50 88 ALA A N 1
ATOM 609 C CA . ALA A 1 88 ? -21.519 15.253 57.241 1.00 69.50 88 ALA A CA 1
ATOM 610 C C . ALA A 1 88 ? -22.311 15.673 55.989 1.00 69.50 88 ALA A C 1
ATOM 612 O O . ALA A 1 88 ? -23.249 16.462 56.106 1.00 69.50 88 ALA A O 1
ATOM 613 N N . ARG A 1 89 ? -21.925 15.191 54.796 1.00 74.38 89 ARG A N 1
ATOM 614 C CA . ARG A 1 89 ? -22.588 15.513 53.521 1.00 74.38 89 ARG A CA 1
ATOM 615 C C . ARG A 1 89 ? -22.173 14.550 52.405 1.00 74.38 89 ARG A C 1
ATOM 617 O O . ARG A 1 89 ? -21.016 14.123 52.373 1.00 74.38 89 ARG A O 1
ATOM 624 N N . GLY A 1 90 ? -23.106 14.242 51.505 1.00 69.00 90 GLY A N 1
ATOM 625 C CA . GLY A 1 90 ? -22.840 13.538 50.247 1.00 69.00 90 GLY A CA 1
ATOM 626 C C . GLY A 1 90 ? -22.991 14.468 49.050 1.00 69.00 90 GLY A C 1
ATOM 627 O O . GLY A 1 90 ? -23.997 15.173 48.967 1.00 69.00 90 GLY A O 1
ATOM 628 N N . ASP A 1 91 ? -22.022 14.452 48.136 1.00 72.19 91 ASP A N 1
ATOM 629 C CA . ASP A 1 91 ? -22.106 15.137 46.842 1.00 72.19 91 ASP A CA 1
ATOM 630 C C . ASP A 1 91 ? -22.073 14.110 45.700 1.00 72.19 91 ASP A C 1
ATOM 632 O O . ASP A 1 91 ? -21.475 13.036 45.807 1.00 72.19 91 ASP A O 1
ATOM 636 N N . ILE A 1 92 ? -22.756 14.440 44.603 1.00 59.75 92 ILE A N 1
ATOM 637 C CA . ILE A 1 92 ? -22.756 13.652 43.368 1.00 59.75 92 ILE A CA 1
ATOM 638 C C . ILE A 1 92 ? -21.899 14.419 42.365 1.00 59.75 92 ILE A C 1
ATOM 640 O O . ILE A 1 92 ? -22.282 15.509 41.938 1.00 59.75 92 ILE A O 1
ATOM 644 N N . ASP A 1 93 ? -20.748 13.867 41.986 1.00 54.44 93 ASP A N 1
ATOM 645 C CA . ASP A 1 93 ? -19.968 14.420 40.881 1.00 54.44 93 ASP A CA 1
ATOM 646 C C . ASP A 1 93 ? -20.595 13.937 39.564 1.00 54.44 93 ASP A C 1
ATOM 648 O O . ASP A 1 93 ? -20.756 12.734 39.348 1.00 54.44 93 ASP A O 1
ATOM 652 N N . GLY A 1 94 ? -21.002 14.869 38.699 1.00 49.47 94 GLY A N 1
ATOM 653 C CA . GLY A 1 94 ? -21.907 14.657 37.555 1.00 49.47 94 GLY A CA 1
ATOM 654 C C . GLY A 1 94 ? -21.383 13.765 36.422 1.00 49.47 94 GLY A C 1
ATOM 655 O O . GLY A 1 94 ? -21.902 13.819 35.310 1.00 49.47 94 GLY A O 1
ATOM 656 N N . THR A 1 95 ? -20.351 12.964 36.676 1.00 46.66 95 THR A N 1
ATOM 657 C CA . THR A 1 95 ? -19.698 12.069 35.715 1.00 46.66 95 THR A CA 1
ATOM 658 C C . THR A 1 95 ? -19.711 10.595 36.138 1.00 46.66 95 THR A C 1
ATOM 660 O O . THR A 1 95 ? -19.335 9.742 35.337 1.00 46.66 95 THR A O 1
ATOM 663 N N . SER A 1 96 ? -20.200 10.251 37.340 1.00 43.84 96 SER A N 1
ATOM 664 C CA . SER A 1 96 ? -20.399 8.853 37.752 1.00 43.84 96 SER A CA 1
ATOM 665 C C . SER A 1 96 ? -21.586 8.691 38.717 1.00 43.84 96 SER A C 1
ATOM 667 O O . SER A 1 96 ? -21.917 9.631 39.435 1.00 43.84 96 SER A O 1
ATOM 669 N N . PRO A 1 97 ? -22.227 7.508 38.795 1.00 50.31 97 PRO A N 1
ATOM 670 C CA . PRO A 1 97 ? -23.283 7.241 39.777 1.00 50.31 97 PRO A CA 1
ATOM 671 C C . PRO A 1 97 ? -22.752 7.014 41.209 1.00 50.31 97 PRO A C 1
ATOM 673 O O . PRO A 1 97 ? -23.501 6.560 42.071 1.00 50.31 97 PRO A O 1
ATOM 676 N N . ALA A 1 98 ? -21.467 7.274 41.479 1.00 59.81 98 ALA A N 1
ATOM 677 C CA . ALA A 1 98 ? -20.861 7.033 42.783 1.00 59.81 98 ALA A CA 1
ATOM 678 C C . ALA A 1 98 ? -21.038 8.245 43.715 1.00 59.81 98 ALA A C 1
ATOM 680 O O . ALA A 1 98 ? -20.572 9.344 43.426 1.00 59.81 98 ALA A O 1
ATOM 681 N N . CYS A 1 99 ? -21.685 8.019 44.858 1.00 63.91 99 CYS A N 1
ATOM 682 C CA . CYS A 1 99 ? -21.781 8.981 45.954 1.00 63.91 99 CYS A CA 1
ATOM 683 C C . CYS A 1 99 ? -20.453 9.096 46.706 1.00 63.91 99 CYS A C 1
ATOM 685 O O . CYS A 1 99 ? -19.957 8.098 47.231 1.00 63.91 99 CYS A O 1
ATOM 687 N N . THR A 1 100 ? -19.903 10.305 46.824 1.00 72.88 100 THR A N 1
ATOM 688 C CA . THR A 1 100 ? -18.741 10.579 47.678 1.00 72.88 100 THR A CA 1
ATOM 689 C C . THR A 1 100 ? -19.192 11.252 48.973 1.00 72.88 100 THR A C 1
ATOM 691 O O . THR A 1 100 ? -19.731 12.358 48.975 1.00 72.88 100 THR A O 1
ATOM 694 N N . CYS A 1 101 ? -18.971 10.576 50.104 1.00 73.94 101 CYS A N 1
ATOM 695 C CA . CYS A 1 101 ? -19.208 11.146 51.429 1.00 73.94 101 CYS A CA 1
ATOM 696 C C . CYS A 1 101 ? -17.903 11.751 51.965 1.00 73.94 101 CYS A C 1
ATOM 698 O O . CYS A 1 101 ? -16.894 11.054 52.090 1.00 73.94 101 CYS A O 1
ATOM 700 N N . SER A 1 102 ? -17.906 13.044 52.293 1.00 68.31 102 SER A N 1
ATOM 701 C CA . SER A 1 102 ? -16.725 13.718 52.847 1.00 68.31 102 SER A CA 1
ATOM 702 C C . SER A 1 102 ? -16.668 13.550 54.368 1.00 68.31 102 SER A C 1
ATOM 704 O O . SER A 1 102 ? -17.619 13.887 55.078 1.00 68.31 102 SER A O 1
ATOM 706 N N . ALA A 1 103 ? -15.548 13.031 54.878 1.00 55.19 103 ALA A N 1
ATOM 707 C CA . ALA A 1 103 ? -15.222 13.027 56.300 1.00 55.19 103 ALA A CA 1
ATOM 708 C C . ALA A 1 103 ? -14.187 14.121 56.576 1.00 55.19 103 ALA A C 1
ATOM 710 O O . ALA A 1 103 ? -13.055 14.064 56.090 1.00 55.19 103 ALA A O 1
ATOM 711 N N . THR A 1 104 ? -14.556 15.120 57.372 1.00 50.31 104 THR A N 1
ATOM 712 C CA . THR A 1 104 ? -13.612 16.132 57.847 1.00 50.31 104 THR A CA 1
ATOM 713 C C . THR A 1 104 ? -12.600 15.465 58.785 1.00 50.31 104 THR A C 1
ATOM 715 O O . THR A 1 104 ? -12.950 15.063 59.889 1.00 50.31 104 THR A O 1
ATOM 718 N N . LEU A 1 105 ? -11.368 15.299 58.289 1.00 50.72 105 LEU A N 1
ATOM 719 C CA . LEU A 1 105 ? -1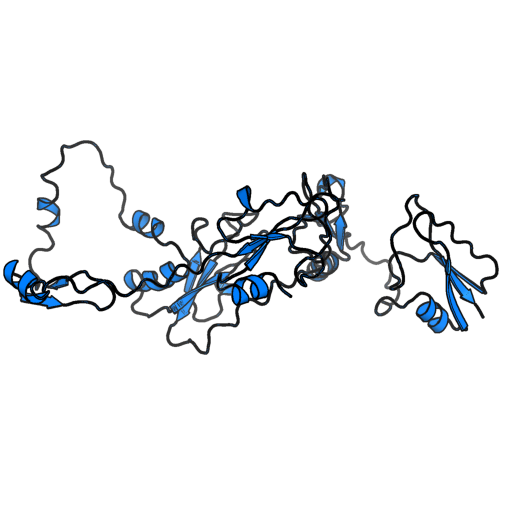0.100 15.019 58.982 1.00 50.72 105 LEU A CA 1
ATOM 720 C C . LEU A 1 105 ? -10.182 14.713 60.494 1.00 50.72 105 LEU A C 1
ATOM 722 O O . LEU A 1 105 ? -10.231 15.647 61.282 1.00 50.72 105 LEU A O 1
ATOM 726 N N . VAL A 1 106 ? -10.062 13.436 60.881 1.00 42.91 106 VAL A N 1
ATOM 727 C CA . VAL A 1 106 ? -8.998 12.840 61.732 1.00 42.91 106 VAL A CA 1
ATOM 728 C C . VAL A 1 106 ? -9.095 11.312 61.523 1.00 42.91 106 VAL A C 1
ATOM 730 O O . VAL A 1 106 ? -10.196 10.782 61.508 1.00 42.91 106 VAL A O 1
ATOM 733 N N . PHE A 1 107 ? -7.966 10.603 61.379 1.00 38.78 107 PHE A N 1
ATOM 734 C CA . PHE A 1 107 ? -7.822 9.139 61.170 1.00 38.78 107 PHE A CA 1
ATOM 735 C C . PHE A 1 107 ? -7.821 8.600 59.727 1.00 38.78 107 PHE A C 1
ATOM 737 O O . PHE A 1 107 ? -8.574 7.696 59.376 1.00 38.78 107 PHE A O 1
ATOM 744 N N . VAL A 1 108 ? -6.842 9.022 58.921 1.00 44.16 108 VAL A N 1
ATOM 745 C CA . VAL A 1 108 ? -6.462 8.276 57.699 1.00 44.16 108 VAL A CA 1
ATOM 746 C C . VAL A 1 108 ? -5.585 7.042 58.010 1.00 44.16 108 VAL A C 1
ATOM 748 O O . VAL A 1 108 ? -5.443 6.157 57.176 1.00 44.16 108 VAL A O 1
ATOM 751 N N . THR A 1 109 ? -5.075 6.871 59.235 1.00 43.78 109 THR A N 1
ATOM 752 C CA . THR A 1 109 ? -4.165 5.748 59.553 1.00 43.78 109 THR A CA 1
ATOM 753 C C . THR A 1 109 ? -4.853 4.464 60.049 1.00 43.78 109 THR A C 1
ATOM 755 O O . THR A 1 109 ? -4.182 3.452 60.217 1.00 43.78 109 THR A O 1
ATOM 758 N N . VAL A 1 110 ? -6.176 4.451 60.278 1.00 41.03 110 VAL A N 1
ATOM 759 C CA . VAL A 1 110 ? -6.861 3.282 60.888 1.00 41.03 110 VAL A CA 1
ATOM 760 C C . VAL A 1 110 ? -7.716 2.479 59.895 1.00 41.03 110 VAL A C 1
ATOM 762 O O . VAL A 1 110 ? -7.851 1.268 60.063 1.00 41.03 110 VAL A O 1
ATOM 765 N N . CYS A 1 111 ? -8.205 3.069 58.798 1.00 39.16 111 CYS A N 1
ATOM 766 C CA . CYS A 1 111 ? -9.040 2.322 57.841 1.00 39.16 111 CYS A CA 1
ATOM 767 C C . CYS A 1 111 ? -8.256 1.310 56.982 1.00 39.16 111 CYS A C 1
ATOM 769 O O . CYS A 1 111 ? -8.805 0.268 56.628 1.00 39.16 111 CYS A O 1
ATOM 771 N N . ALA A 1 112 ? -6.959 1.529 56.733 1.00 39.66 112 ALA A N 1
ATOM 772 C CA . ALA A 1 112 ? -6.120 0.545 56.037 1.00 39.66 112 ALA A CA 1
ATOM 773 C C . ALA A 1 112 ? -5.839 -0.723 56.877 1.00 39.66 112 ALA A C 1
ATOM 775 O O . ALA A 1 112 ? -5.500 -1.766 56.326 1.00 39.66 112 ALA A O 1
ATOM 776 N N . LEU A 1 113 ? -6.015 -0.665 58.204 1.00 37.78 113 LEU A N 1
ATOM 777 C CA . LEU A 1 113 ? -5.734 -1.780 59.118 1.00 37.78 113 LEU A CA 1
ATOM 778 C C . LEU A 1 113 ? -6.960 -2.660 59.413 1.00 37.78 113 LEU A C 1
ATOM 780 O O . LEU A 1 113 ? -6.801 -3.811 59.817 1.00 37.78 113 LEU A O 1
ATOM 784 N N . VAL A 1 114 ? -8.179 -2.164 59.177 1.00 44.31 114 VAL A N 1
ATOM 785 C CA . VAL A 1 114 ? -9.417 -2.931 59.423 1.00 44.31 114 VAL A CA 1
ATOM 786 C C . VAL A 1 114 ? -9.851 -3.739 58.192 1.00 44.31 114 VAL A C 1
ATOM 788 O O . VAL A 1 114 ? -10.405 -4.824 58.351 1.00 44.31 114 VAL A O 1
ATOM 791 N N . ALA A 1 115 ? -9.497 -3.312 56.975 1.00 41.19 115 ALA A N 1
ATOM 792 C CA . ALA A 1 115 ? -9.797 -4.063 55.749 1.00 41.19 115 ALA A CA 1
ATOM 793 C C . ALA A 1 115 ? -8.908 -5.312 55.527 1.00 41.19 115 ALA A C 1
ATOM 795 O O . ALA A 1 115 ? -9.224 -6.142 54.680 1.00 41.19 115 ALA A O 1
ATOM 796 N N . LEU A 1 116 ? -7.826 -5.492 56.300 1.00 43.31 116 LEU A N 1
ATOM 797 C CA . LEU A 1 116 ? -6.865 -6.599 56.137 1.00 43.31 116 LEU A CA 1
ATOM 798 C C . LEU A 1 116 ? -6.999 -7.741 57.163 1.00 43.31 116 LEU A C 1
ATOM 800 O O . LEU A 1 116 ? -6.199 -8.672 57.146 1.00 43.31 116 LEU A O 1
ATOM 804 N N . ARG A 1 117 ? -8.016 -7.741 58.036 1.00 42.00 117 ARG A N 1
ATOM 805 C CA . ARG A 1 117 ? -8.237 -8.842 59.003 1.00 42.00 117 ARG A CA 1
ATOM 806 C C . ARG A 1 117 ? -9.103 -10.004 58.492 1.00 42.00 117 ARG A C 1
ATOM 808 O O . ARG A 1 117 ? -9.400 -10.908 59.265 1.00 42.00 117 ARG A O 1
ATOM 815 N N . GLY A 1 118 ? -9.477 -10.011 57.211 1.00 41.12 118 GLY A N 1
ATOM 816 C CA . GLY A 1 118 ? -10.311 -11.062 56.609 1.00 41.12 118 GLY A CA 1
ATOM 817 C C . GLY A 1 118 ? -9.587 -12.104 55.748 1.00 41.12 118 GLY A C 1
ATOM 818 O O . GLY A 1 118 ? -10.231 -13.054 55.316 1.00 41.12 118 GLY A O 1
ATOM 819 N N . ALA A 1 119 ? -8.285 -11.965 55.480 1.00 42.50 119 ALA A N 1
ATOM 820 C CA . ALA A 1 119 ? -7.560 -12.875 54.590 1.00 42.50 119 ALA A CA 1
ATOM 821 C C . ALA A 1 119 ? -6.388 -13.554 55.311 1.00 42.50 119 ALA A C 1
ATOM 823 O O . ALA A 1 119 ? -5.558 -12.902 55.942 1.00 42.50 119 ALA A O 1
ATOM 824 N N . ALA A 1 120 ? -6.344 -14.884 55.220 1.00 38.25 120 ALA A N 1
ATOM 825 C CA . ALA A 1 120 ? -5.262 -15.723 55.723 1.00 38.25 120 ALA A CA 1
ATOM 826 C C . ALA A 1 120 ? -3.897 -15.329 55.110 1.00 38.25 120 ALA A C 1
ATOM 828 O O . ALA A 1 120 ? -3.849 -14.846 53.976 1.00 38.25 120 ALA A O 1
ATOM 829 N N . PRO A 1 121 ? -2.771 -15.546 55.817 1.00 40.03 121 PRO A N 1
ATOM 830 C CA . PRO A 1 121 ? -1.469 -15.100 55.354 1.00 40.03 121 PRO A CA 1
ATOM 831 C C . PRO A 1 121 ? -0.891 -16.109 54.357 1.00 40.03 121 PRO A C 1
ATOM 833 O O . PRO A 1 121 ? -0.447 -17.187 54.740 1.00 40.03 121 PRO A O 1
ATOM 836 N N . ALA A 1 122 ? -0.837 -15.746 53.080 1.00 40.44 122 ALA A N 1
ATOM 837 C CA . ALA A 1 122 ? 0.117 -16.333 52.147 1.00 40.44 122 ALA A CA 1
ATOM 838 C C . ALA A 1 122 ? 0.535 -15.289 51.102 1.00 40.44 122 ALA A C 1
ATOM 840 O O . ALA A 1 122 ? -0.212 -14.966 50.189 1.00 40.44 122 ALA A O 1
ATOM 841 N N . GLN A 1 123 ? 1.748 -14.769 51.304 1.00 44.78 123 GLN A N 1
ATOM 842 C CA . GLN A 1 123 ? 2.656 -14.191 50.309 1.00 44.78 123 GLN A CA 1
ATOM 843 C C . GLN A 1 123 ? 2.062 -13.215 49.278 1.00 44.78 123 GLN A C 1
ATOM 845 O O . GLN A 1 123 ? 1.780 -13.594 48.147 1.00 44.78 123 GLN A O 1
ATOM 850 N N . LEU A 1 124 ? 2.051 -11.918 49.603 1.00 34.12 124 LEU A N 1
ATOM 851 C CA . LEU A 1 124 ? 2.181 -10.874 48.584 1.00 34.12 124 LEU A CA 1
ATOM 852 C C . LEU A 1 124 ? 3.398 -10.006 48.914 1.00 34.12 124 LEU A C 1
ATOM 854 O O . LEU A 1 124 ? 3.427 -9.300 49.922 1.00 34.12 124 LEU A O 1
ATOM 858 N N . GLY A 1 125 ? 4.426 -10.122 48.073 1.00 40.19 125 GLY A N 1
ATOM 859 C CA . GLY A 1 125 ? 5.588 -9.243 48.079 1.00 40.19 125 GLY A CA 1
ATOM 860 C C . GLY A 1 125 ? 5.198 -7.812 47.713 1.00 40.19 125 GLY A C 1
ATOM 861 O O . GLY A 1 125 ? 4.239 -7.576 46.981 1.00 40.19 125 GLY A O 1
ATOM 862 N N . ALA A 1 126 ? 5.954 -6.860 48.252 1.00 43.12 126 ALA A N 1
ATOM 863 C CA . ALA A 1 126 ? 5.774 -5.433 48.049 1.00 43.12 126 ALA A CA 1
ATOM 864 C C . ALA A 1 126 ? 5.910 -5.051 46.564 1.00 43.12 126 ALA A C 1
ATOM 866 O O . ALA A 1 126 ? 7.016 -4.898 46.054 1.00 43.12 126 ALA A O 1
ATOM 867 N N . ALA A 1 127 ? 4.779 -4.861 45.886 1.00 35.78 127 ALA A N 1
ATOM 868 C CA . ALA A 1 127 ? 4.710 -4.074 44.664 1.00 35.78 127 ALA A CA 1
ATOM 869 C C . ALA A 1 127 ? 4.344 -2.635 45.049 1.00 35.78 127 ALA A C 1
ATOM 871 O O . ALA A 1 127 ? 3.320 -2.378 45.682 1.00 35.78 127 ALA A O 1
ATOM 872 N N . THR A 1 128 ? 5.217 -1.695 44.709 1.00 39.44 128 THR A N 1
ATOM 873 C CA . THR A 1 128 ? 4.996 -0.262 44.877 1.00 39.44 128 THR A CA 1
ATOM 874 C C . THR A 1 128 ? 3.857 0.200 43.955 1.00 39.44 128 THR A C 1
ATOM 876 O O . THR A 1 128 ? 3.834 -0.097 42.763 1.00 39.44 128 THR A O 1
ATOM 879 N N . ALA A 1 129 ? 2.912 0.963 44.513 1.00 37.00 129 ALA A N 1
ATOM 880 C CA . ALA A 1 129 ? 1.695 1.451 43.857 1.00 37.00 129 ALA A CA 1
ATOM 881 C C . ALA A 1 129 ? 1.838 2.182 42.492 1.00 37.00 129 ALA A C 1
ATOM 883 O O . ALA A 1 129 ? 0.887 2.089 41.716 1.00 37.00 129 ALA A O 1
ATOM 884 N N . PRO A 1 130 ? 2.942 2.876 42.126 1.00 43.25 130 PRO A N 1
ATOM 885 C CA . PRO A 1 130 ? 2.985 3.583 40.839 1.00 43.25 130 PRO A CA 1
ATOM 886 C C . PRO A 1 130 ? 2.958 2.672 39.599 1.00 43.25 130 PRO A C 1
ATOM 888 O O . PRO A 1 130 ? 2.402 3.077 38.586 1.00 43.25 130 PRO A O 1
ATOM 891 N N . ALA A 1 131 ? 3.459 1.433 39.665 1.00 40.28 131 ALA A N 1
ATOM 892 C CA . ALA A 1 131 ? 3.529 0.554 38.485 1.00 40.28 131 ALA A CA 1
ATOM 893 C C . ALA A 1 131 ? 2.191 -0.126 38.121 1.00 40.28 131 ALA A C 1
ATOM 895 O O . ALA A 1 131 ? 2.041 -0.673 37.031 1.00 40.28 131 ALA A O 1
ATOM 896 N N . ALA A 1 132 ? 1.212 -0.127 39.030 1.00 43.12 132 ALA A N 1
ATOM 897 C CA . ALA A 1 132 ? -0.077 -0.784 38.802 1.00 43.12 132 ALA A CA 1
ATOM 898 C C . ALA A 1 132 ? -1.106 0.131 38.112 1.00 43.12 132 ALA A C 1
ATOM 900 O O . ALA A 1 132 ? -2.072 -0.369 37.541 1.00 43.12 132 ALA A O 1
ATOM 901 N N . ILE A 1 133 ? -0.900 1.454 38.155 1.00 44.50 133 ILE A N 1
ATOM 902 C CA . ILE A 1 133 ? -1.834 2.451 37.607 1.00 44.50 133 ILE A CA 1
ATOM 903 C C . ILE A 1 133 ? -1.579 2.712 36.112 1.00 44.50 133 ILE A C 1
ATOM 905 O O . ILE A 1 133 ? -2.534 2.950 35.379 1.00 44.50 133 ILE A O 1
ATOM 909 N N . GLU A 1 134 ? -0.338 2.577 35.626 1.00 46.91 134 GLU A N 1
ATOM 910 C CA . GLU A 1 134 ? -0.023 2.699 34.187 1.00 46.91 134 GLU A CA 1
ATOM 911 C C . GLU A 1 134 ? -0.734 1.640 33.330 1.00 46.91 134 GLU A C 1
ATOM 913 O O . GLU A 1 134 ? -1.094 1.898 32.188 1.00 46.91 134 GLU A O 1
ATOM 918 N N . LYS A 1 135 ? -1.032 0.466 33.896 1.00 46.75 135 LYS A N 1
ATOM 919 C CA . LYS A 1 135 ? -1.552 -0.688 33.148 1.00 46.75 135 LYS A CA 1
ATOM 920 C C . LYS A 1 135 ? -3.060 -0.654 32.844 1.00 46.75 135 LYS A C 1
ATOM 922 O O . LYS A 1 135 ? -3.592 -1.635 32.330 1.00 46.75 135 LYS A O 1
ATOM 927 N N . LEU A 1 136 ? -3.761 0.422 33.210 1.00 49.50 136 LEU A N 1
ATOM 928 C CA . LEU A 1 136 ? -5.223 0.559 33.088 1.00 49.50 136 LEU A CA 1
ATOM 929 C C . LEU A 1 136 ? -5.673 1.664 32.118 1.00 49.50 136 LEU A C 1
ATOM 931 O O . LEU A 1 136 ? -6.874 1.891 31.982 1.00 49.50 136 LEU A O 1
ATOM 935 N N . LEU A 1 137 ? -4.749 2.354 31.447 1.00 58.31 137 LEU A N 1
ATOM 936 C CA . LEU A 1 137 ? -5.084 3.469 30.559 1.00 58.31 137 LEU A CA 1
ATOM 937 C C . LEU A 1 137 ? -5.191 2.960 29.118 1.00 58.31 137 LEU A C 1
ATOM 939 O O . LEU A 1 137 ? -4.196 2.595 28.503 1.00 58.31 137 LEU A O 1
ATOM 943 N N . GLY A 1 138 ? -6.428 2.877 28.616 1.00 72.50 138 GLY A N 1
ATOM 944 C CA . GLY A 1 138 ? -6.755 2.229 27.343 1.00 72.50 138 GLY A CA 1
ATOM 945 C C . GLY A 1 138 ? -6.448 3.061 26.097 1.00 72.50 138 GLY A C 1
ATOM 946 O O . GLY A 1 138 ? -6.320 2.491 25.017 1.00 72.50 138 GLY A O 1
ATOM 947 N N . SER A 1 139 ? -6.296 4.380 26.227 1.00 87.06 139 SER A N 1
ATOM 948 C CA . SER A 1 139 ? -6.028 5.291 25.110 1.00 87.06 139 SER A CA 1
ATOM 949 C C . SER A 1 139 ? -5.083 6.431 25.506 1.00 87.06 139 SER A C 1
ATOM 951 O O . SER A 1 139 ? -4.975 6.795 26.681 1.00 87.06 139 SER A O 1
ATOM 953 N N . CYS A 1 140 ? -4.438 7.045 24.512 1.00 87.56 140 CYS A N 1
ATOM 954 C CA . CYS A 1 140 ? -3.634 8.257 24.702 1.00 87.56 140 CYS A CA 1
ATOM 955 C C . CYS A 1 140 ? -4.492 9.421 25.249 1.00 87.56 140 CYS A C 1
ATOM 957 O O . CYS A 1 140 ? -4.035 10.209 26.080 1.00 87.56 140 CYS A O 1
ATOM 959 N N . ASP A 1 141 ? -5.774 9.480 24.876 1.00 87.62 141 ASP A N 1
ATOM 960 C CA . ASP A 1 141 ? -6.748 10.411 25.456 1.00 87.62 141 ASP A CA 1
ATOM 961 C C . ASP A 1 141 ? -6.929 10.195 26.969 1.00 87.62 141 ASP A C 1
ATOM 963 O O . ASP A 1 141 ? -6.915 11.157 27.747 1.00 87.62 141 ASP A O 1
ATOM 967 N N . ASP A 1 142 ? -7.048 8.940 27.411 1.00 85.81 142 ASP A N 1
ATOM 968 C CA . ASP A 1 142 ? -7.186 8.602 28.831 1.00 85.81 142 ASP A CA 1
ATOM 969 C C . ASP A 1 142 ? -5.918 8.924 29.618 1.00 85.81 142 ASP A C 1
ATOM 971 O O . ASP A 1 142 ? -6.006 9.381 30.762 1.00 85.81 142 ASP A O 1
ATOM 975 N N . GLN A 1 143 ? -4.740 8.754 29.013 1.00 84.81 143 GLN A N 1
ATOM 976 C CA . GLN A 1 143 ? -3.476 9.163 29.625 1.00 84.81 143 GLN A CA 1
ATOM 977 C C . GLN A 1 143 ? -3.397 10.677 29.798 1.00 84.81 143 GLN A C 1
ATOM 979 O O . GLN A 1 143 ? -3.072 11.151 30.889 1.00 84.81 143 GLN A O 1
ATOM 984 N N . CYS A 1 144 ? -3.769 11.454 28.779 1.00 87.12 144 CYS A N 1
ATOM 985 C CA . CYS A 1 144 ? -3.790 12.912 28.879 1.00 87.12 144 CYS A CA 1
ATOM 986 C C . CYS A 1 144 ? -4.783 13.405 29.940 1.00 87.12 144 CYS A C 1
ATOM 988 O O . CYS A 1 144 ? -4.475 14.328 30.701 1.00 87.12 144 CYS A O 1
ATOM 990 N N . ARG A 1 145 ? -5.947 12.756 30.055 1.00 83.69 145 ARG A N 1
ATOM 991 C CA . ARG A 1 145 ? -6.955 13.089 31.073 1.00 83.69 145 ARG A CA 1
ATOM 992 C C . ARG A 1 145 ? -6.544 12.650 32.474 1.00 83.69 145 ARG A C 1
ATOM 994 O O . ARG A 1 145 ? -6.832 13.366 33.430 1.00 83.69 145 ARG A O 1
ATOM 1001 N N . THR A 1 146 ? -5.851 11.522 32.606 1.00 79.44 146 THR A N 1
ATOM 1002 C CA . THR A 1 146 ? -5.392 10.984 33.897 1.00 79.44 146 THR A CA 1
ATOM 1003 C C . THR A 1 146 ? -4.127 11.669 34.404 1.00 79.44 146 THR A C 1
ATOM 1005 O O . THR A 1 146 ? -3.981 11.855 35.609 1.00 79.44 146 THR A O 1
ATOM 1008 N N . ALA A 1 147 ? -3.249 12.167 33.527 1.00 69.44 147 ALA A N 1
ATOM 1009 C CA . ALA A 1 147 ? -2.080 12.961 33.922 1.00 69.44 147 ALA A CA 1
ATOM 1010 C C . ALA A 1 147 ? -2.447 14.194 34.784 1.00 69.44 147 ALA A C 1
ATOM 1012 O O . ALA A 1 147 ? -1.612 14.696 35.545 1.00 69.44 147 ALA A O 1
ATOM 1013 N N . LYS A 1 148 ? -3.716 14.627 34.717 1.00 62.25 148 LYS A N 1
ATOM 1014 C CA . LYS A 1 148 ? -4.366 15.615 35.593 1.00 62.25 148 LYS A CA 1
ATOM 1015 C C . LYS A 1 148 ? -4.276 15.280 37.085 1.00 62.25 148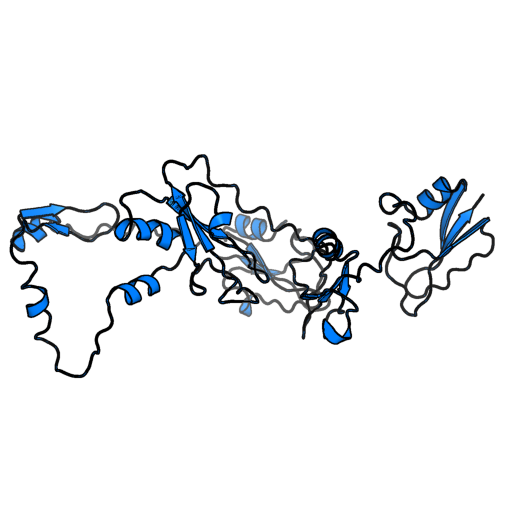 LYS A C 1
ATOM 1017 O O . LYS A 1 148 ? -4.226 16.189 37.904 1.00 62.25 148 LYS A O 1
ATOM 1022 N N . THR A 1 149 ? -4.309 14.006 37.468 1.00 57.34 149 THR A N 1
ATOM 1023 C CA . THR A 1 149 ? -4.417 13.621 38.885 1.00 57.34 149 THR A CA 1
ATOM 1024 C C . THR A 1 149 ? -3.061 13.399 39.546 1.00 57.34 149 THR A C 1
ATOM 1026 O O . THR A 1 149 ? -2.960 13.526 40.764 1.00 57.34 149 THR A O 1
ATOM 1029 N N . LEU A 1 150 ? -2.017 13.110 38.763 1.00 59.94 150 LEU A N 1
ATOM 1030 C CA . LEU A 1 150 ? -0.728 12.662 39.297 1.00 59.94 150 LEU A CA 1
ATOM 1031 C C . LEU A 1 150 ? 0.384 13.720 39.254 1.00 59.94 150 LEU A C 1
ATOM 1033 O O . LEU A 1 150 ? 1.240 13.712 40.136 1.00 59.94 150 LEU A O 1
ATOM 1037 N N . PHE A 1 151 ? 0.398 14.631 38.270 1.00 58.34 151 PHE A N 1
ATOM 1038 C CA . PHE A 1 151 ? 1.609 15.427 37.995 1.00 58.34 151 PHE A CA 1
ATOM 1039 C C . PHE A 1 151 ? 1.398 16.931 37.774 1.00 58.34 151 PHE A C 1
ATOM 1041 O O . PHE A 1 151 ? 2.380 17.654 37.595 1.00 58.34 151 PHE A O 1
ATOM 1048 N N . SER A 1 152 ? 0.162 17.441 37.720 1.00 62.78 152 SER A N 1
ATOM 1049 C CA . SER A 1 152 ? -0.086 18.871 37.480 1.00 62.78 152 SER A CA 1
ATOM 1050 C C . SER A 1 152 ? -1.537 19.268 37.748 1.00 62.78 152 SER A C 1
ATOM 1052 O O . SER A 1 152 ? -2.444 18.505 37.451 1.00 62.78 152 SER A O 1
ATOM 1054 N N . THR A 1 153 ? -1.766 20.494 38.223 1.00 69.50 153 THR A N 1
ATOM 1055 C CA . THR A 1 153 ? -3.101 21.115 38.338 1.00 69.50 153 THR A CA 1
ATOM 1056 C C . THR A 1 153 ? -3.649 21.638 37.004 1.00 69.50 153 THR A C 1
ATOM 1058 O O . THR A 1 153 ? -4.740 22.206 36.957 1.00 69.50 153 THR A O 1
ATOM 1061 N N . GLU A 1 154 ? -2.900 21.489 35.911 1.00 73.62 154 GLU A N 1
ATOM 1062 C CA . GLU A 1 154 ? -3.280 21.997 34.598 1.00 73.62 154 GLU A CA 1
ATOM 1063 C C . GLU A 1 154 ? -4.205 21.024 33.862 1.00 73.62 154 GLU A C 1
ATOM 1065 O O . GLU A 1 154 ? -3.949 19.822 33.798 1.00 73.62 154 GLU A O 1
ATOM 1070 N N . ASN A 1 155 ? -5.273 21.558 33.265 1.00 76.94 155 ASN A N 1
ATOM 1071 C CA . ASN A 1 155 ? -6.194 20.773 32.452 1.00 76.94 155 ASN A CA 1
ATOM 1072 C C . ASN A 1 155 ? -5.577 20.494 31.069 1.00 76.94 155 ASN A C 1
ATOM 1074 O O . ASN A 1 155 ? -5.446 21.387 30.223 1.00 76.94 155 ASN A O 1
ATOM 1078 N N . TRP A 1 156 ? -5.211 19.234 30.848 1.00 80.88 156 TRP A N 1
ATOM 1079 C CA . TRP A 1 156 ? -4.826 18.700 29.545 1.00 80.88 156 TRP A CA 1
ATOM 1080 C C . TRP A 1 156 ? -6.074 18.128 28.864 1.00 80.88 156 TRP A C 1
ATOM 1082 O O . TRP A 1 156 ? -6.919 17.508 29.507 1.00 80.88 156 TRP A O 1
ATOM 1092 N N . GLY A 1 157 ? -6.245 18.463 27.589 1.00 83.19 157 GLY A N 1
ATOM 1093 C CA . GLY A 1 157 ? -7.366 18.050 26.756 1.00 83.19 157 GLY A CA 1
ATOM 1094 C C . GLY A 1 157 ? -7.091 16.710 26.090 1.00 83.19 157 GLY A C 1
ATOM 1095 O O . GLY A 1 157 ? -6.499 15.819 26.691 1.00 83.19 157 GLY A O 1
ATOM 1096 N N . ASN A 1 158 ? -7.527 16.586 24.840 1.00 84.88 158 ASN A N 1
ATOM 1097 C CA . ASN A 1 158 ? -7.342 15.362 24.073 1.00 84.88 158 ASN A CA 1
ATOM 1098 C C . ASN A 1 158 ? -5.856 15.127 23.740 1.00 84.88 158 ASN A C 1
ATOM 1100 O O . ASN A 1 158 ? -5.104 16.070 23.451 1.00 84.88 158 ASN A O 1
ATOM 1104 N N . GLY A 1 159 ? -5.465 13.862 23.808 1.00 87.19 159 GLY A N 1
ATOM 1105 C CA . GLY A 1 159 ? -4.208 13.310 23.349 1.00 87.19 159 GLY A CA 1
ATOM 1106 C C . GLY A 1 159 ? -4.306 12.807 21.918 1.00 87.19 159 GLY A C 1
ATOM 1107 O O . GLY A 1 159 ? -5.371 12.454 21.423 1.00 87.19 159 GLY A O 1
ATOM 1108 N N . TYR A 1 160 ? -3.175 12.770 21.231 1.00 88.44 160 TYR A N 1
ATOM 1109 C CA . TYR A 1 160 ? -3.055 12.058 19.965 1.00 88.44 160 TYR A CA 1
ATOM 1110 C C . TYR A 1 160 ? -1.674 11.415 19.872 1.00 88.44 160 TYR A C 1
ATOM 1112 O O . TYR A 1 160 ? -0.689 11.962 20.372 1.00 88.44 160 TYR A O 1
ATOM 1120 N N . ILE A 1 161 ? -1.605 10.249 19.234 1.00 88.50 161 ILE A N 1
ATOM 1121 C CA . ILE A 1 161 ? -0.351 9.525 19.033 1.00 88.50 161 ILE A CA 1
ATOM 1122 C C . ILE A 1 161 ? 0.314 10.014 17.747 1.00 88.50 161 ILE A C 1
ATOM 1124 O O . ILE A 1 161 ? -0.331 10.128 16.702 1.00 88.50 161 ILE A O 1
ATOM 1128 N N . ILE A 1 162 ? 1.618 10.266 17.813 1.00 86.94 162 ILE A N 1
ATOM 1129 C CA . ILE A 1 162 ? 2.470 10.484 16.642 1.00 86.94 162 ILE A CA 1
ATOM 1130 C C . ILE A 1 162 ? 3.451 9.327 16.470 1.00 86.94 162 ILE A C 1
ATOM 1132 O O . ILE A 1 162 ? 3.771 8.609 17.417 1.00 86.94 162 ILE A O 1
ATOM 1136 N N . GLY A 1 163 ? 3.920 9.152 15.235 1.00 81.75 163 GLY A N 1
ATOM 1137 C CA . GLY A 1 163 ? 4.779 8.043 14.823 1.00 81.75 163 GLY A CA 1
ATOM 1138 C C . GLY A 1 163 ? 4.031 7.064 13.925 1.00 81.75 163 GLY A C 1
ATOM 1139 O O . GLY A 1 163 ? 3.117 6.355 14.351 1.00 81.75 163 GLY A O 1
ATOM 1140 N N . THR A 1 164 ? 4.429 7.017 12.654 1.00 80.12 164 THR A N 1
ATOM 1141 C CA . THR A 1 164 ? 3.808 6.130 11.666 1.00 80.12 164 THR A CA 1
ATOM 1142 C C . THR A 1 164 ? 4.625 4.852 11.554 1.00 80.12 164 THR A C 1
ATOM 1144 O O . THR A 1 164 ? 5.783 4.863 11.150 1.00 80.12 164 THR A O 1
ATOM 1147 N N . ALA A 1 165 ? 4.014 3.724 11.897 1.00 72.06 165 ALA A N 1
ATOM 1148 C CA . ALA A 1 165 ? 4.635 2.426 11.676 1.00 72.06 165 ALA A CA 1
ATOM 1149 C C . ALA A 1 165 ? 4.766 2.125 10.165 1.00 72.06 165 ALA A C 1
ATOM 1151 O O . ALA A 1 165 ? 3.874 2.496 9.399 1.00 72.06 165 ALA A O 1
ATOM 1152 N N . PRO A 1 166 ? 5.818 1.406 9.724 1.00 57.75 166 PRO A N 1
ATOM 1153 C CA . PRO A 1 166 ? 6.787 0.687 10.557 1.00 57.75 166 PRO A CA 1
ATOM 1154 C C . PRO A 1 166 ? 7.995 1.516 11.036 1.00 57.75 166 PRO A C 1
ATOM 1156 O O . PRO A 1 166 ? 8.737 1.033 11.885 1.00 57.75 166 PRO A O 1
ATOM 1159 N N . LEU A 1 167 ? 8.213 2.739 10.546 1.00 56.91 167 LEU A N 1
ATOM 1160 C CA . LEU A 1 167 ? 9.396 3.552 10.867 1.00 56.91 167 LEU A CA 1
ATOM 1161 C C . LEU A 1 167 ? 9.051 4.647 11.889 1.00 56.91 167 LEU A C 1
ATOM 1163 O O . LEU A 1 167 ? 8.814 5.789 11.511 1.00 56.91 167 LEU A O 1
ATOM 1167 N N . CYS A 1 168 ? 9.004 4.322 13.182 1.00 72.62 168 CYS A N 1
ATOM 1168 C CA . CYS A 1 168 ? 8.779 5.348 14.207 1.00 72.62 168 CYS A CA 1
ATOM 1169 C C . CYS A 1 168 ? 10.121 5.838 14.751 1.00 72.62 168 CYS A C 1
ATOM 1171 O O . CYS A 1 168 ? 10.785 5.112 15.470 1.00 72.62 168 CYS A O 1
ATOM 1173 N N . ASP A 1 169 ? 10.531 7.047 14.412 1.00 79.62 169 ASP A N 1
ATOM 1174 C CA . ASP A 1 169 ? 11.614 7.769 15.086 1.00 79.62 169 ASP A CA 1
ATOM 1175 C C . ASP A 1 169 ? 11.041 9.129 15.472 1.00 79.62 169 ASP A C 1
ATOM 1177 O O . ASP A 1 169 ? 11.309 10.142 14.836 1.00 79.62 169 ASP A O 1
ATOM 1181 N N . VAL A 1 170 ? 10.083 9.095 16.400 1.00 81.25 170 VAL A N 1
ATOM 1182 C CA . VAL A 1 170 ? 9.414 10.291 16.909 1.00 81.25 170 VAL A CA 1
ATOM 1183 C C . VAL A 1 170 ? 9.723 10.438 18.383 1.00 81.25 170 VAL A C 1
ATOM 1185 O O . VAL A 1 170 ? 9.750 9.461 19.134 1.00 81.25 170 VAL A O 1
ATOM 1188 N N . ASN A 1 171 ? 9.955 11.671 18.798 1.00 88.12 171 ASN A N 1
ATOM 1189 C CA . ASN A 1 171 ? 10.248 12.016 20.174 1.00 88.12 171 ASN A CA 1
ATOM 1190 C C . ASN A 1 171 ? 9.319 13.137 20.652 1.00 88.12 171 ASN A C 1
ATOM 1192 O O . ASN A 1 171 ? 8.447 13.631 19.939 1.00 88.12 171 ASN A O 1
ATOM 1196 N N . CYS A 1 172 ? 9.479 13.526 21.911 1.00 86.81 172 CYS A N 1
ATOM 1197 C CA . CYS A 1 172 ? 8.617 14.528 22.518 1.00 86.81 172 CYS A CA 1
ATOM 1198 C C . CYS A 1 172 ? 8.759 15.936 21.933 1.00 86.81 172 CYS A C 1
ATOM 1200 O O . CYS A 1 172 ? 7.836 16.739 22.092 1.00 86.81 172 CYS A O 1
ATOM 1202 N N . ASP A 1 173 ? 9.857 16.234 21.238 1.00 88.50 173 ASP A N 1
ATOM 1203 C CA . ASP A 1 173 ? 10.045 17.521 20.572 1.00 88.50 173 ASP A CA 1
ATOM 1204 C C . ASP A 1 173 ? 9.104 17.657 19.359 1.00 88.50 173 ASP A C 1
ATOM 1206 O O . ASP A 1 173 ? 8.669 18.764 19.028 1.00 88.50 173 ASP A O 1
ATOM 1210 N N . ASP A 1 174 ? 8.668 16.534 18.775 1.00 89.31 174 ASP A N 1
ATOM 1211 C CA . ASP A 1 174 ? 7.718 16.490 17.655 1.00 89.31 174 ASP A CA 1
ATOM 1212 C C . ASP A 1 174 ? 6.276 16.845 18.060 1.00 89.31 174 ASP A C 1
ATOM 1214 O O . ASP A 1 174 ? 5.433 17.146 17.208 1.00 89.31 174 ASP A O 1
ATOM 1218 N N . CYS A 1 175 ? 5.960 16.864 19.361 1.00 89.31 175 CYS A N 1
ATOM 1219 C CA . CYS A 1 175 ? 4.648 17.306 19.840 1.00 89.31 175 CYS A CA 1
ATOM 1220 C C . CYS A 1 175 ? 4.429 18.820 19.653 1.00 89.31 175 CYS A C 1
ATOM 1222 O O . CYS A 1 175 ? 3.295 19.298 19.745 1.00 89.31 175 CYS A O 1
ATOM 1224 N N . GLY A 1 176 ? 5.485 19.589 19.379 1.00 86.44 176 GLY A N 1
ATOM 1225 C CA . GLY A 1 176 ? 5.425 21.043 19.309 1.00 86.44 176 GLY A CA 1
ATOM 1226 C C . GLY A 1 176 ? 5.364 21.710 20.688 1.00 86.44 176 GLY A C 1
ATOM 1227 O O . GLY A 1 176 ? 5.159 21.083 21.730 1.00 86.44 176 GLY A O 1
ATOM 1228 N N . THR A 1 177 ? 5.567 23.026 20.708 1.00 86.25 177 THR A N 1
ATOM 1229 C CA . THR A 1 177 ? 5.704 23.786 21.955 1.00 86.25 177 THR A CA 1
ATOM 1230 C C . THR A 1 177 ? 4.404 23.823 22.766 1.00 86.25 177 THR A C 1
ATOM 1232 O O . THR A 1 177 ? 3.299 23.933 22.234 1.00 86.25 177 THR A O 1
ATOM 1235 N N . GLY A 1 178 ? 4.538 23.736 24.094 1.00 84.06 178 GLY A N 1
ATOM 1236 C CA . GLY A 1 178 ? 3.408 23.822 25.027 1.00 84.06 178 GLY A CA 1
ATOM 1237 C C . GLY A 1 178 ? 2.562 22.550 25.150 1.00 84.06 178 GLY A C 1
ATOM 1238 O O . GLY A 1 178 ? 1.492 22.603 25.761 1.00 84.06 178 GLY A O 1
ATOM 1239 N N . ARG A 1 179 ? 3.022 21.420 24.599 1.00 86.88 179 ARG A N 1
ATOM 1240 C CA . ARG A 1 179 ? 2.389 20.105 24.764 1.00 86.88 179 ARG A CA 1
ATOM 1241 C C . ARG A 1 179 ? 3.150 19.257 25.776 1.00 86.88 179 ARG A C 1
ATOM 1243 O O . ARG A 1 179 ? 4.361 19.403 25.930 1.00 86.88 179 ARG A O 1
ATOM 1250 N N . LYS A 1 180 ? 2.430 18.383 26.480 1.00 89.12 180 LYS A N 1
ATOM 1251 C CA . LYS A 1 180 ? 3.051 17.304 27.257 1.00 89.12 180 LYS A CA 1
ATOM 1252 C C . LYS A 1 180 ? 3.168 16.067 26.389 1.00 89.12 180 LYS A C 1
ATOM 1254 O O . LYS A 1 180 ? 2.319 15.837 25.536 1.00 89.12 180 LYS A O 1
ATOM 1259 N N . CYS A 1 181 ? 4.215 15.298 26.626 1.00 90.31 181 CYS A N 1
ATOM 1260 C CA . CYS A 1 181 ? 4.516 14.103 25.869 1.00 90.31 181 CYS A CA 1
ATOM 1261 C C . CYS A 1 181 ? 4.735 12.926 26.814 1.00 90.31 181 CYS A C 1
ATOM 1263 O O . CYS A 1 181 ? 5.370 13.083 27.860 1.00 90.31 181 CYS A O 1
ATOM 1265 N N . PHE A 1 182 ? 4.220 11.769 26.413 1.00 88.81 182 PHE A N 1
ATOM 1266 C CA . PHE A 1 182 ? 4.401 10.488 27.081 1.00 88.81 182 PHE A CA 1
ATOM 1267 C C . PHE A 1 182 ? 4.810 9.439 26.047 1.00 88.81 182 PHE A C 1
ATOM 1269 O O . PHE A 1 182 ? 4.393 9.506 24.890 1.00 88.81 182 PHE A O 1
ATOM 1276 N N . THR A 1 183 ? 5.625 8.467 26.446 1.00 86.81 183 THR A N 1
ATOM 1277 C CA . THR A 1 183 ? 5.886 7.297 25.603 1.00 86.81 183 THR A CA 1
ATOM 1278 C C . THR A 1 183 ? 4.586 6.517 25.464 1.00 86.81 183 THR A C 1
ATOM 1280 O O . THR A 1 183 ? 3.999 6.158 26.480 1.00 86.81 183 THR A O 1
ATOM 1283 N N . ALA A 1 184 ? 4.137 6.267 24.233 1.00 83.69 184 ALA A N 1
ATOM 1284 C CA . ALA A 1 184 ? 2.926 5.486 24.026 1.00 83.69 184 ALA A CA 1
ATOM 1285 C C . ALA A 1 184 ? 3.200 4.016 24.379 1.00 83.69 184 ALA A C 1
ATOM 1287 O O . ALA A 1 184 ? 4.203 3.435 23.942 1.00 83.69 184 ALA A O 1
ATOM 1288 N N . ASP A 1 185 ? 2.314 3.414 25.163 1.00 81.44 185 ASP A N 1
ATOM 1289 C CA . ASP A 1 185 ? 2.348 1.997 25.490 1.00 81.44 185 ASP A CA 1
ATOM 1290 C C . ASP A 1 185 ? 1.825 1.196 24.280 1.00 81.44 185 ASP A C 1
ATOM 1292 O O . ASP A 1 185 ? 0.739 1.484 23.770 1.00 81.44 185 ASP A O 1
ATOM 1296 N N . PRO A 1 186 ? 2.559 0.175 23.792 1.00 77.88 186 PRO A N 1
ATOM 1297 C CA . PRO A 1 186 ? 2.122 -0.666 22.675 1.00 77.88 186 PRO A CA 1
ATOM 1298 C C . PRO A 1 186 ? 0.798 -1.411 22.907 1.00 77.88 186 PRO A C 1
ATOM 1300 O O . PRO A 1 186 ? 0.263 -1.995 21.964 1.00 77.88 186 PRO A O 1
ATOM 1303 N N . THR A 1 187 ? 0.282 -1.428 24.138 1.00 78.56 187 THR A N 1
ATOM 1304 C CA . THR A 1 187 ? -1.021 -1.993 24.505 1.00 78.56 187 THR A CA 1
ATOM 1305 C C . THR A 1 187 ? -2.182 -1.000 24.410 1.00 78.56 187 THR A C 1
ATOM 1307 O O . THR A 1 187 ? -3.334 -1.423 24.522 1.00 78.56 187 THR A O 1
ATOM 1310 N N . GLU A 1 188 ? -1.917 0.287 24.162 1.00 77.81 188 GLU A N 1
ATOM 1311 C CA . GLU A 1 188 ? -2.963 1.288 23.942 1.00 77.81 188 GLU A CA 1
ATOM 1312 C C . GLU A 1 188 ? -3.807 0.946 22.708 1.00 77.81 188 GLU A C 1
ATOM 1314 O O . GLU A 1 188 ? -3.298 0.551 21.655 1.00 77.81 188 GLU A O 1
ATOM 1319 N N . GLN A 1 189 ? -5.117 1.170 22.814 1.00 78.06 189 GLN A N 1
ATOM 1320 C CA . GLN A 1 189 ? -6.082 0.924 21.743 1.00 78.06 189 GLN A CA 1
ATOM 1321 C C . GLN A 1 189 ? -5.749 1.714 20.468 1.00 78.06 189 GLN A C 1
ATOM 1323 O O . GLN A 1 189 ? -5.951 1.219 19.357 1.00 78.06 189 GLN A O 1
ATOM 1328 N N . ASP A 1 190 ? -5.177 2.907 20.634 1.00 79.19 190 ASP A N 1
ATOM 1329 C CA . ASP A 1 190 ? -4.829 3.808 19.537 1.00 79.19 190 ASP A CA 1
ATOM 1330 C C . ASP A 1 190 ? -3.406 3.586 19.004 1.00 79.19 190 ASP A C 1
ATOM 1332 O O . ASP A 1 190 ? -3.009 4.216 18.019 1.00 79.19 190 ASP A O 1
ATOM 1336 N N . TYR A 1 191 ? -2.624 2.679 19.608 1.00 76.75 191 TYR A N 1
ATOM 1337 C CA . TYR A 1 191 ? -1.220 2.483 19.245 1.00 76.75 191 TYR A CA 1
ATOM 1338 C C . TYR A 1 191 ? -1.055 2.035 17.791 1.00 76.75 191 TYR A C 1
ATOM 1340 O O . TYR A 1 191 ? -0.059 2.356 17.142 1.00 76.75 191 TYR A O 1
ATOM 1348 N N . GLY A 1 192 ? -2.024 1.311 17.229 1.00 82.94 192 GLY A N 1
ATOM 1349 C CA . GLY A 1 192 ? -1.951 0.789 15.864 1.00 82.94 192 GLY A CA 1
ATOM 1350 C C . GLY A 1 192 ? -0.802 -0.216 15.670 1.00 82.94 192 GLY A C 1
ATOM 1351 O O . GLY A 1 192 ? -0.499 -1.019 16.546 1.00 82.94 192 GLY A O 1
ATOM 1352 N N . LYS A 1 193 ? -0.160 -0.217 14.490 1.00 78.94 193 LYS A N 1
ATOM 1353 C CA . LYS A 1 193 ? 0.948 -1.148 14.174 1.00 78.94 193 LYS A CA 1
ATOM 1354 C C . LYS A 1 193 ? 2.232 -0.806 14.960 1.00 78.94 193 LYS A C 1
ATOM 1356 O O . LYS A 1 193 ? 2.513 0.375 15.168 1.00 78.94 193 LYS A O 1
ATOM 1361 N N . LEU A 1 194 ? 3.026 -1.827 15.313 1.00 77.81 194 LEU A N 1
ATOM 1362 C CA . LEU A 1 194 ? 4.331 -1.707 15.990 1.00 77.81 194 LEU A CA 1
ATOM 1363 C C . LEU A 1 194 ? 5.419 -1.075 15.101 1.00 77.81 194 LEU A C 1
ATOM 1365 O O . LEU A 1 194 ? 5.399 -1.209 13.876 1.00 77.81 194 LEU A O 1
ATOM 1369 N N . CYS A 1 195 ? 6.392 -0.426 15.741 1.00 80.25 195 CYS A N 1
ATOM 1370 C CA . CYS A 1 195 ? 7.570 0.169 15.110 1.00 80.25 195 CYS A CA 1
ATOM 1371 C C . CYS A 1 195 ? 8.694 -0.871 14.950 1.00 80.25 195 CYS A C 1
ATOM 1373 O O . CYS A 1 195 ? 8.879 -1.720 15.820 1.00 80.25 195 CYS A O 1
ATOM 1375 N N . TYR A 1 196 ? 9.464 -0.801 13.860 1.00 69.44 196 TYR A N 1
ATOM 1376 C CA . TYR A 1 196 ? 10.477 -1.803 13.490 1.00 69.44 196 TYR A CA 1
ATOM 1377 C C . TYR A 1 196 ? 11.640 -1.898 14.498 1.00 69.44 196 TYR A C 1
ATOM 1379 O O . TYR A 1 196 ? 12.223 -2.965 14.649 1.00 69.44 196 TYR A O 1
ATOM 1387 N N . ASN A 1 197 ? 11.931 -0.808 15.227 1.00 61.94 197 ASN A N 1
ATOM 1388 C CA . ASN A 1 197 ? 13.055 -0.689 16.169 1.00 61.94 197 ASN A CA 1
ATOM 1389 C C . ASN A 1 197 ? 12.616 -0.403 17.627 1.00 61.94 197 ASN A C 1
ATOM 1391 O O . ASN A 1 197 ? 13.338 0.251 18.384 1.00 61.94 197 ASN A O 1
ATOM 1395 N N . ALA A 1 198 ? 11.433 -0.860 18.055 1.00 54.56 198 ALA A N 1
ATOM 1396 C CA . ALA A 1 198 ? 11.058 -0.782 19.473 1.00 54.56 198 ALA A CA 1
ATOM 1397 C C . ALA A 1 198 ? 12.085 -1.563 20.333 1.00 54.56 198 ALA A C 1
ATOM 1399 O O . ALA A 1 198 ? 12.444 -2.681 19.953 1.00 54.56 198 ALA A O 1
ATOM 1400 N N . PRO A 1 199 ? 12.591 -1.023 21.464 1.00 52.69 199 PRO A N 1
ATOM 1401 C CA . PRO A 1 199 ? 11.974 0.014 22.303 1.00 52.69 199 PRO A CA 1
ATOM 1402 C C . PRO A 1 199 ? 12.522 1.446 22.153 1.00 52.69 199 PRO A C 1
ATOM 1404 O O . PRO A 1 199 ? 11.963 2.352 22.759 1.00 52.69 199 PRO A O 1
ATOM 1407 N N . VAL A 1 200 ? 13.594 1.677 21.389 1.00 53.41 200 VAL A N 1
ATOM 1408 C CA . VAL A 1 200 ? 14.238 3.013 21.289 1.00 53.41 200 VAL A CA 1
ATOM 1409 C C . VAL A 1 200 ? 13.463 3.987 20.397 1.00 53.41 200 VAL A C 1
ATOM 1411 O O . VAL A 1 200 ? 13.558 5.196 20.558 1.00 53.41 200 VAL A O 1
ATOM 1414 N N . ASN A 1 201 ? 12.652 3.431 19.504 1.00 63.84 201 ASN A N 1
ATOM 1415 C CA . ASN A 1 201 ? 12.005 4.101 18.385 1.00 63.84 201 ASN A CA 1
ATOM 1416 C C . ASN A 1 201 ? 10.485 3.913 18.516 1.00 63.84 201 ASN A C 1
ATOM 1418 O O . ASN A 1 201 ? 9.845 3.191 17.747 1.00 63.84 201 ASN A O 1
ATOM 1422 N N . GLY A 1 202 ? 9.947 4.435 19.620 1.00 79.25 202 GLY A N 1
ATOM 1423 C CA . GLY A 1 202 ? 8.545 4.302 20.005 1.00 79.25 202 GLY A CA 1
ATOM 1424 C C . GLY A 1 202 ? 7.654 5.357 19.358 1.00 79.25 202 GLY A C 1
ATOM 1425 O O . GLY A 1 202 ? 8.118 6.330 18.772 1.00 79.25 202 GLY A O 1
ATOM 1426 N N . LYS A 1 203 ? 6.345 5.160 19.475 1.00 87.81 203 LYS A N 1
ATOM 1427 C CA . LYS A 1 203 ? 5.372 6.233 19.269 1.00 87.81 203 LYS A CA 1
ATOM 1428 C C . LYS A 1 203 ? 5.283 7.070 20.537 1.00 87.81 203 LYS A C 1
ATOM 1430 O O . LYS A 1 203 ? 5.546 6.561 21.629 1.00 87.81 203 LYS A O 1
ATOM 1435 N N . VAL A 1 204 ? 4.878 8.327 20.405 1.00 91.31 204 VAL A N 1
ATOM 1436 C CA . VAL A 1 204 ? 4.646 9.194 21.565 1.00 91.31 204 VAL A CA 1
ATOM 1437 C C . VAL A 1 204 ? 3.229 9.751 21.551 1.00 91.31 204 VAL A C 1
ATOM 1439 O O . VAL A 1 204 ? 2.671 10.045 20.494 1.00 91.31 204 VAL A O 1
ATOM 1442 N N . CYS A 1 205 ? 2.640 9.862 22.736 1.00 92.75 205 CYS A N 1
ATOM 1443 C CA . CYS A 1 205 ? 1.340 10.463 22.987 1.00 92.75 205 CYS A CA 1
ATOM 1444 C C . CYS A 1 205 ? 1.531 11.948 23.325 1.00 92.75 205 CYS A C 1
ATOM 1446 O O . CYS A 1 205 ? 2.203 12.290 24.300 1.00 92.75 205 CYS A O 1
ATOM 1448 N N . CYS A 1 206 ? 0.947 12.838 22.522 1.00 93.62 206 CYS A N 1
ATOM 1449 C CA . CYS A 1 206 ? 1.040 14.286 22.681 1.00 93.62 206 CYS A CA 1
ATOM 1450 C C . CYS A 1 206 ? -0.267 14.863 23.243 1.00 93.62 206 CYS A C 1
ATOM 1452 O O . CYS A 1 206 ? -1.309 14.802 22.593 1.00 93.62 206 CYS A O 1
ATOM 1454 N N . CYS A 1 207 ? -0.203 15.511 24.406 1.00 93.50 207 CYS A N 1
ATOM 1455 C CA . CYS A 1 207 ? -1.343 16.135 25.077 1.00 93.50 207 CYS A CA 1
ATOM 1456 C C . CYS A 1 207 ? -1.356 17.654 24.872 1.00 93.50 207 CYS A C 1
ATOM 1458 O O . CYS A 1 207 ? -0.398 18.350 25.226 1.00 93.50 207 CYS A O 1
ATOM 1460 N N . ALA A 1 208 ? -2.464 18.198 24.366 1.00 87.44 208 ALA A N 1
ATOM 1461 C CA . ALA A 1 208 ? -2.674 19.645 24.260 1.00 87.44 208 ALA A CA 1
ATOM 1462 C C . ALA A 1 208 ? -3.361 20.214 25.517 1.00 87.44 208 ALA A C 1
ATOM 1464 O O . ALA A 1 208 ? -4.161 19.532 26.149 1.00 87.44 208 ALA A O 1
ATOM 1465 N N . ARG A 1 209 ? -3.101 21.477 25.890 1.00 83.12 209 ARG A N 1
ATOM 1466 C CA . ARG A 1 209 ? -3.849 22.159 26.969 1.00 83.12 209 ARG A CA 1
ATOM 1467 C C . ARG A 1 209 ? -5.286 22.457 26.532 1.00 83.12 209 ARG A C 1
ATOM 1469 O O . ARG A 1 209 ? -5.496 22.941 25.421 1.00 83.12 209 ARG A O 1
ATOM 1476 N N . THR A 1 210 ? -6.272 22.280 27.417 1.00 73.00 210 THR A N 1
ATOM 1477 C CA . THR A 1 210 ? -7.689 22.577 27.100 1.00 73.00 210 THR A CA 1
ATOM 1478 C C . THR A 1 210 ? -7.937 24.041 26.730 1.00 73.00 210 THR A C 1
ATOM 1480 O O . THR A 1 210 ? -8.859 24.340 25.980 1.00 73.00 210 THR A O 1
ATOM 1483 N N . SER A 1 211 ? -7.117 24.970 27.221 1.00 63.12 211 SER A N 1
ATOM 1484 C CA . SER A 1 211 ? -7.206 26.399 26.891 1.00 63.12 211 SER A CA 1
ATOM 1485 C C . SER A 1 211 ? -6.600 26.770 25.529 1.00 63.12 211 SER A C 1
ATOM 1487 O O . SER A 1 211 ? -6.780 27.898 25.084 1.00 63.12 211 SER A O 1
ATOM 1489 N N . ALA A 1 212 ? -5.916 25.839 24.854 1.00 54.50 212 ALA A N 1
ATOM 1490 C CA . ALA A 1 212 ? -5.297 26.035 23.540 1.00 54.50 212 ALA A CA 1
ATOM 1491 C C . ALA A 1 212 ? -6.113 25.422 22.380 1.00 54.50 212 ALA A C 1
ATOM 1493 O O . ALA A 1 212 ? -5.599 25.289 21.272 1.00 54.50 212 ALA A O 1
ATOM 1494 N N . LEU A 1 213 ? -7.375 25.035 22.613 1.00 50.84 213 LEU A N 1
ATOM 1495 C CA . LEU A 1 213 ? -8.255 24.418 21.613 1.00 50.84 213 LEU A CA 1
ATOM 1496 C C . LEU A 1 213 ? -8.797 25.452 20.607 1.00 50.84 213 LEU A C 1
ATOM 1498 O O . LEU A 1 213 ? -9.994 25.718 20.532 1.00 50.84 213 LEU A O 1
ATOM 1502 N N . SER A 1 214 ? -7.918 26.021 19.786 1.00 49.31 214 SER A N 1
ATOM 1503 C CA . SER A 1 214 ? -8.306 26.588 18.495 1.00 49.31 214 SER A CA 1
ATOM 1504 C C . SER A 1 214 ? -8.461 25.443 17.497 1.00 49.31 214 SER A C 1
ATOM 1506 O O . SER A 1 214 ? -7.507 25.124 16.802 1.00 49.31 214 SER A O 1
ATOM 1508 N N . ALA A 1 215 ? -9.658 24.842 17.476 1.00 48.50 215 ALA A N 1
ATOM 1509 C CA . ALA A 1 215 ? -10.072 23.692 16.662 1.00 48.50 215 ALA A CA 1
ATOM 1510 C C . ALA A 1 215 ? -9.191 22.425 16.819 1.00 48.50 215 ALA A C 1
ATOM 1512 O O . ALA A 1 215 ? -7.969 22.504 16.929 1.00 48.50 215 ALA A O 1
ATOM 1513 N N . PRO A 1 216 ? -9.777 21.213 16.831 1.00 50.06 216 PRO A N 1
ATOM 1514 C CA . PRO A 1 216 ? -8.971 20.014 16.632 1.00 50.06 216 PRO A CA 1
ATOM 1515 C C . PRO A 1 216 ? -8.193 20.175 15.312 1.00 50.06 216 PRO A C 1
ATOM 1517 O O . PRO A 1 216 ? -8.779 20.665 14.337 1.00 50.06 216 PRO A O 1
ATOM 1520 N N . PRO A 1 217 ? -6.895 19.811 15.251 1.00 49.66 217 PRO A N 1
ATOM 1521 C CA . PRO A 1 217 ? -6.226 19.710 13.964 1.00 49.66 217 PRO A CA 1
ATOM 1522 C C . PRO A 1 217 ? -7.095 18.822 13.063 1.00 49.66 217 PRO A C 1
ATOM 1524 O O . PRO A 1 217 ? -7.697 17.864 13.566 1.00 49.66 217 PRO A O 1
ATOM 1527 N N . PRO A 1 218 ? -7.236 19.155 11.766 1.00 43.81 218 PRO A N 1
ATOM 1528 C CA . PRO A 1 218 ? -7.992 18.312 10.852 1.00 43.81 218 PRO A CA 1
ATOM 1529 C C . PRO A 1 218 ? -7.502 16.865 11.004 1.00 43.81 218 PRO A C 1
ATOM 1531 O O . PRO A 1 218 ? -6.304 16.674 11.253 1.00 43.81 218 PRO A O 1
ATOM 1534 N N . PRO A 1 219 ? -8.398 15.860 10.895 1.00 44.59 219 PRO A N 1
ATOM 1535 C CA . PRO A 1 219 ? -7.986 14.460 10.938 1.00 44.59 219 PRO A CA 1
ATOM 1536 C C . PRO A 1 219 ? -6.765 14.293 10.032 1.00 44.59 219 PRO A C 1
ATOM 1538 O O . PRO A 1 219 ? -6.739 14.945 8.977 1.00 44.59 219 PRO A O 1
ATOM 1541 N N . PRO A 1 220 ? -5.747 13.505 10.441 1.00 51.19 220 PRO A N 1
ATOM 1542 C CA . PRO A 1 220 ? -4.542 13.343 9.643 1.00 51.19 220 PRO A CA 1
ATOM 1543 C C . PRO A 1 220 ? -4.989 13.060 8.217 1.00 51.19 220 PRO A C 1
ATOM 1545 O O . PRO A 1 220 ? -5.809 12.163 7.990 1.00 51.19 220 PRO A O 1
ATOM 1548 N N . ALA A 1 221 ? -4.548 13.912 7.285 1.00 41.75 221 ALA A N 1
ATOM 1549 C CA . ALA A 1 221 ? -4.881 13.749 5.880 1.00 41.75 221 ALA A CA 1
ATOM 1550 C C . ALA A 1 221 ? -4.646 12.275 5.523 1.00 41.75 221 ALA A C 1
ATOM 1552 O O . ALA A 1 221 ? -3.666 11.715 6.030 1.00 41.75 221 ALA A O 1
ATOM 1553 N N . PRO A 1 222 ? -5.530 11.637 4.723 1.00 47.16 222 PRO A N 1
ATOM 1554 C CA . PRO A 1 222 ? -5.351 10.242 4.335 1.00 47.16 222 PRO A CA 1
ATOM 1555 C C . PRO A 1 222 ? -3.894 10.072 3.946 1.00 47.16 222 PRO A C 1
ATOM 1557 O O . PRO A 1 222 ? -3.424 10.848 3.107 1.00 47.16 222 PRO A O 1
ATOM 1560 N N . VAL A 1 223 ? -3.188 9.185 4.664 1.00 52.69 223 VAL A N 1
ATOM 1561 C CA . VAL A 1 223 ? -1.730 9.052 4.594 1.00 52.69 223 VAL A CA 1
ATOM 1562 C C . VAL A 1 223 ? -1.390 9.027 3.118 1.00 52.69 223 VAL A C 1
ATOM 1564 O O . VAL A 1 223 ? -1.789 8.097 2.416 1.00 52.69 223 VAL A O 1
ATOM 1567 N N . ARG A 1 224 ? -0.809 10.122 2.612 1.00 55.16 224 ARG A N 1
ATOM 1568 C CA . ARG A 1 224 ? -0.547 10.241 1.184 1.00 55.16 224 ARG A CA 1
ATOM 1569 C C . ARG A 1 224 ? 0.425 9.124 0.879 1.00 55.16 224 ARG A C 1
ATOM 1571 O O . ARG A 1 224 ? 1.555 9.149 1.351 1.00 55.16 224 ARG A O 1
ATOM 1578 N N . SER A 1 225 ? -0.057 8.126 0.156 1.00 78.25 225 SER A N 1
ATOM 1579 C CA . SER A 1 225 ? 0.751 7.000 -0.264 1.00 78.25 225 SER A CA 1
ATOM 1580 C C . SER A 1 225 ? 1.883 7.545 -1.133 1.00 78.25 225 SER A C 1
ATOM 1582 O O . SER A 1 225 ? 1.631 8.042 -2.234 1.00 78.25 225 SER A O 1
ATOM 1584 N N . MET A 1 226 ? 3.108 7.526 -0.621 1.00 90.81 226 MET A N 1
ATOM 1585 C CA . MET A 1 226 ? 4.297 8.052 -1.296 1.00 90.81 226 MET A CA 1
ATOM 1586 C C . MET A 1 226 ? 4.792 7.028 -2.326 1.00 90.81 226 MET A C 1
ATOM 1588 O O . MET A 1 226 ? 4.573 5.840 -2.131 1.00 90.81 226 MET A O 1
ATOM 1592 N N . ARG A 1 227 ? 5.413 7.411 -3.448 1.00 94.69 227 ARG A N 1
ATOM 1593 C CA . ARG A 1 227 ? 6.044 6.405 -4.332 1.00 94.69 227 ARG A CA 1
ATOM 1594 C C . ARG A 1 227 ? 7.393 5.984 -3.757 1.00 94.69 227 ARG A C 1
ATOM 1596 O O . ARG A 1 227 ? 8.058 6.785 -3.105 1.00 94.69 227 ARG A O 1
ATOM 1603 N N . CYS A 1 228 ? 7.852 4.766 -4.034 1.00 95.62 228 CYS A N 1
ATOM 1604 C CA . CYS A 1 228 ? 9.197 4.343 -3.627 1.00 95.62 228 CYS A CA 1
ATOM 1605 C C . CYS A 1 228 ? 10.284 5.278 -4.189 1.00 95.62 228 CYS A C 1
ATOM 1607 O O . CYS A 1 228 ? 11.269 5.571 -3.513 1.00 95.62 228 CYS A O 1
ATOM 1609 N N . ALA A 1 229 ? 10.064 5.822 -5.389 1.00 93.25 229 ALA A N 1
ATOM 1610 C CA . ALA A 1 229 ? 10.931 6.837 -5.978 1.00 93.25 229 ALA A CA 1
ATOM 1611 C C . ALA A 1 229 ? 11.043 8.110 -5.122 1.00 93.25 229 ALA A C 1
ATOM 1613 O O . ALA A 1 229 ? 12.151 8.609 -4.931 1.00 93.25 229 ALA A O 1
ATOM 1614 N N . ASP A 1 230 ? 9.926 8.600 -4.580 1.00 94.31 230 ASP A N 1
ATOM 1615 C CA . ASP A 1 230 ? 9.897 9.812 -3.756 1.00 94.31 230 ASP A CA 1
ATOM 1616 C C . ASP A 1 230 ? 10.604 9.563 -2.417 1.00 94.31 230 ASP A C 1
ATOM 1618 O O . ASP A 1 230 ? 11.448 10.354 -2.011 1.00 94.31 230 ASP A O 1
ATOM 1622 N N . PHE A 1 231 ? 10.360 8.403 -1.798 1.00 94.19 231 PHE A N 1
ATOM 1623 C CA . PHE A 1 231 ? 11.041 7.982 -0.569 1.00 94.19 231 PHE A CA 1
ATOM 1624 C C . PHE A 1 231 ? 12.568 7.946 -0.733 1.00 94.19 231 PHE A C 1
ATOM 1626 O O . PHE A 1 231 ? 13.308 8.470 0.101 1.00 94.19 231 PHE A O 1
ATOM 1633 N N . CYS A 1 232 ? 13.061 7.369 -1.832 1.00 94.75 232 CYS A N 1
ATOM 1634 C CA . CYS A 1 232 ? 14.497 7.327 -2.106 1.00 94.75 232 CYS A CA 1
ATOM 1635 C C . CYS A 1 232 ? 15.070 8.711 -2.449 1.00 94.75 232 CYS A C 1
ATOM 1637 O O . CYS A 1 232 ? 16.204 9.014 -2.066 1.00 94.75 232 CYS A O 1
ATOM 1639 N N . ALA A 1 233 ? 14.302 9.562 -3.135 1.00 91.94 233 ALA A N 1
ATOM 1640 C CA . ALA A 1 233 ? 14.721 10.916 -3.479 1.00 91.94 233 ALA A CA 1
ATOM 1641 C C . ALA A 1 233 ? 14.824 11.813 -2.236 1.00 91.94 233 ALA A C 1
ATOM 1643 O O . ALA A 1 233 ? 15.841 12.489 -2.063 1.00 91.94 233 ALA A O 1
ATOM 1644 N N . GLU A 1 234 ? 13.820 11.776 -1.357 1.00 91.75 234 GLU A N 1
ATOM 1645 C CA . GLU A 1 234 ? 13.797 12.510 -0.086 1.00 91.75 234 GLU A CA 1
ATOM 1646 C C . GLU A 1 234 ? 14.900 12.033 0.864 1.00 91.75 234 GLU A C 1
ATOM 1648 O O . GLU A 1 234 ? 15.563 12.852 1.498 1.00 91.75 234 GLU A O 1
ATOM 1653 N N . GLY A 1 235 ? 15.181 10.726 0.889 1.00 89.44 235 GLY A N 1
ATOM 1654 C CA . GLY A 1 235 ? 16.295 10.157 1.651 1.00 89.44 235 GLY A CA 1
ATOM 1655 C C . GLY A 1 235 ? 17.687 10.448 1.070 1.00 89.44 235 GLY A C 1
ATOM 1656 O O . GLY A 1 235 ? 18.696 10.074 1.663 1.00 89.44 235 GLY A O 1
ATOM 1657 N N . GLY A 1 236 ? 17.785 11.094 -0.098 1.00 92.25 236 GLY A N 1
ATOM 1658 C CA . GLY A 1 236 ? 19.065 11.353 -0.768 1.00 92.25 236 GLY A CA 1
ATOM 1659 C C . GLY A 1 236 ? 19.715 10.108 -1.388 1.00 92.25 236 GLY A C 1
ATOM 1660 O O . GLY A 1 236 ? 20.855 10.178 -1.858 1.00 92.25 236 GLY A O 1
ATOM 1661 N N . PHE A 1 237 ? 18.981 8.997 -1.451 1.00 89.31 237 PHE A N 1
ATOM 1662 C CA . PHE A 1 237 ? 19.403 7.710 -2.000 1.00 89.31 237 PHE A CA 1
ATOM 1663 C C . PHE A 1 237 ? 19.131 7.580 -3.500 1.00 89.31 237 PHE A C 1
ATOM 1665 O O . PHE A 1 237 ? 19.214 6.484 -4.027 1.00 89.31 237 PHE A O 1
ATOM 1672 N N . GLY A 1 238 ? 18.801 8.664 -4.207 1.00 89.62 238 GLY A N 1
ATOM 1673 C CA . GLY A 1 238 ? 18.593 8.632 -5.655 1.00 89.62 238 GLY A CA 1
ATOM 1674 C C . GLY A 1 238 ? 17.225 8.079 -6.056 1.00 89.62 238 GLY A C 1
ATOM 1675 O O . GLY A 1 238 ? 16.212 8.445 -5.472 1.00 89.62 238 GLY A O 1
ATOM 1676 N N . TYR A 1 239 ? 17.189 7.261 -7.109 1.00 91.12 239 TYR A N 1
ATOM 1677 C CA . TYR A 1 239 ? 15.947 6.695 -7.642 1.00 91.12 239 TYR A CA 1
ATOM 1678 C C . TYR A 1 239 ? 15.530 5.439 -6.871 1.00 91.12 239 TYR A C 1
ATOM 1680 O O . TYR A 1 239 ? 16.387 4.643 -6.490 1.00 91.12 239 TYR A O 1
ATOM 1688 N N . GLY A 1 240 ? 14.224 5.252 -6.684 1.00 94.50 240 GLY A N 1
ATOM 1689 C CA . GLY A 1 240 ? 13.639 4.118 -5.974 1.00 94.50 240 GLY A CA 1
ATOM 1690 C C . GLY A 1 240 ? 12.653 3.329 -6.820 1.00 94.50 240 GLY A C 1
ATOM 1691 O O . GLY A 1 240 ? 11.862 3.923 -7.550 1.00 94.50 240 GLY A O 1
ATOM 1692 N N . MET A 1 241 ? 12.659 2.002 -6.682 1.00 95.00 241 MET A N 1
ATOM 1693 C CA . MET A 1 241 ? 11.633 1.129 -7.261 1.00 95.00 241 MET A CA 1
ATOM 1694 C C . MET A 1 241 ? 11.205 0.010 -6.308 1.00 95.00 241 MET A C 1
ATOM 1696 O O . MET A 1 241 ? 12.020 -0.543 -5.564 1.00 95.00 241 MET A O 1
ATOM 1700 N N . VAL A 1 242 ? 9.922 -0.353 -6.357 1.00 95.38 242 VAL A N 1
ATOM 1701 C CA . VAL A 1 242 ? 9.398 -1.514 -5.632 1.00 95.38 242 VAL A CA 1
ATOM 1702 C C . VAL A 1 242 ? 9.713 -2.796 -6.406 1.00 95.38 242 VAL A C 1
ATOM 1704 O O . VAL A 1 242 ? 9.338 -2.944 -7.567 1.00 95.38 242 VAL A O 1
ATOM 1707 N N . ILE A 1 243 ? 10.367 -3.747 -5.746 1.00 94.25 243 ILE A N 1
ATOM 1708 C CA . ILE A 1 243 ? 10.688 -5.077 -6.263 1.00 94.25 243 ILE A CA 1
ATOM 1709 C C . ILE A 1 243 ? 9.902 -6.172 -5.533 1.00 94.25 243 ILE A C 1
ATOM 1711 O O . ILE A 1 243 ? 9.580 -6.067 -4.345 1.00 94.25 243 ILE A O 1
ATOM 1715 N N . GLY A 1 244 ? 9.625 -7.258 -6.252 1.00 91.19 244 GLY A N 1
ATOM 1716 C CA . GLY A 1 244 ? 8.815 -8.387 -5.799 1.00 91.19 244 GLY A CA 1
ATOM 1717 C C . GLY A 1 244 ? 7.473 -8.436 -6.528 1.00 91.19 244 GLY A C 1
ATOM 1718 O O . GLY A 1 244 ? 6.732 -7.458 -6.564 1.00 91.19 244 GLY A O 1
ATOM 1719 N N . THR A 1 245 ? 7.144 -9.586 -7.107 1.00 92.88 245 THR A N 1
ATOM 1720 C CA . THR A 1 245 ? 5.947 -9.746 -7.945 1.00 92.88 245 THR A CA 1
ATOM 1721 C C . THR A 1 245 ? 4.878 -10.525 -7.191 1.00 92.88 245 THR A C 1
ATOM 1723 O O . THR A 1 245 ? 5.113 -11.637 -6.725 1.00 92.88 245 THR A O 1
ATOM 1726 N N . ALA A 1 246 ? 3.683 -9.949 -7.075 1.00 91.19 246 ALA A N 1
ATOM 1727 C CA . ALA A 1 246 ? 2.528 -10.664 -6.544 1.00 91.19 246 ALA A CA 1
ATOM 1728 C C . ALA A 1 246 ? 2.074 -11.772 -7.525 1.00 91.19 246 ALA A C 1
ATOM 1730 O O . ALA A 1 246 ? 2.160 -11.568 -8.737 1.00 91.19 246 ALA A O 1
ATOM 1731 N N . PRO A 1 247 ? 1.553 -12.919 -7.047 1.00 82.75 247 PRO A N 1
ATOM 1732 C CA . PRO A 1 247 ? 1.160 -13.167 -5.664 1.00 82.75 247 PRO A CA 1
ATOM 1733 C C . PRO A 1 247 ? 2.246 -13.727 -4.731 1.00 82.75 247 PRO A C 1
ATOM 173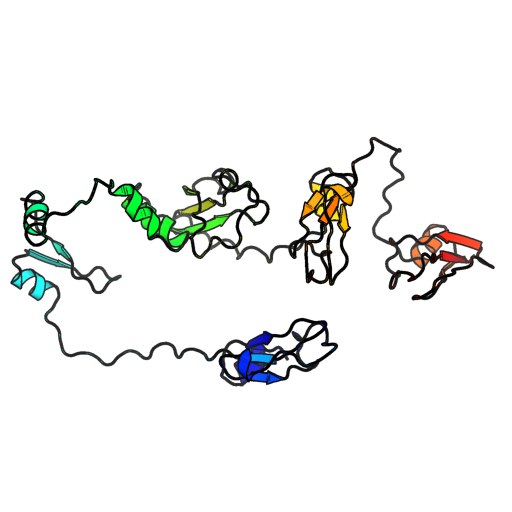5 O O . PRO A 1 247 ? 2.001 -13.697 -3.542 1.00 82.75 247 PRO A O 1
ATOM 1738 N N . ALA A 1 248 ? 3.425 -14.199 -5.143 1.00 79.00 248 ALA A N 1
ATOM 1739 C CA . ALA A 1 248 ? 4.419 -14.723 -4.182 1.00 79.00 248 ALA A CA 1
ATOM 1740 C C . ALA A 1 248 ? 5.701 -13.876 -4.185 1.00 79.00 248 ALA A C 1
ATOM 1742 O O . ALA A 1 248 ? 6.525 -14.004 -5.087 1.00 79.00 248 ALA A O 1
ATOM 1743 N N . CYS A 1 249 ? 5.881 -13.011 -3.180 1.00 79.69 249 CYS A N 1
ATOM 1744 C CA . CYS A 1 249 ? 6.985 -12.050 -3.149 1.00 79.69 249 CYS A CA 1
ATOM 1745 C C . CYS A 1 249 ? 8.048 -12.462 -2.125 1.00 79.69 249 CYS A C 1
ATOM 1747 O O . CYS A 1 249 ? 7.884 -12.263 -0.930 1.00 79.69 249 CYS A O 1
ATOM 1749 N N . GLY A 1 250 ? 9.181 -12.979 -2.580 1.00 87.06 250 GLY A N 1
ATOM 1750 C CA . GLY A 1 250 ? 10.334 -13.308 -1.736 1.00 87.06 250 GLY A CA 1
ATOM 1751 C C . GLY A 1 250 ? 11.422 -12.237 -1.735 1.00 87.06 250 GLY A C 1
ATOM 1752 O O . GLY A 1 250 ? 12.581 -12.591 -1.559 1.00 87.06 250 GLY A O 1
ATOM 1753 N N . ALA A 1 251 ? 11.085 -10.968 -1.990 1.00 91.38 251 ALA A N 1
ATOM 1754 C CA . ALA A 1 251 ? 12.107 -9.950 -2.194 1.00 91.38 251 ALA A CA 1
ATOM 1755 C C . ALA A 1 251 ? 12.847 -9.632 -0.884 1.00 91.38 251 ALA A C 1
ATOM 1757 O O . ALA A 1 251 ? 12.243 -9.426 0.179 1.00 91.38 251 ALA A O 1
ATOM 1758 N N . SER A 1 252 ? 14.170 -9.554 -0.955 1.00 92.38 252 SER A N 1
ATOM 1759 C CA . SER A 1 252 ? 15.058 -9.295 0.169 1.00 92.38 252 SER A CA 1
ATOM 1760 C C . SER A 1 252 ? 16.043 -8.178 -0.169 1.00 92.38 252 SER A C 1
ATOM 1762 O O . SER A 1 252 ? 16.618 -8.131 -1.253 1.00 92.38 252 SER A O 1
ATOM 1764 N N . CYS A 1 253 ? 16.266 -7.276 0.788 1.00 91.69 253 CYS A N 1
ATOM 1765 C CA . CYS A 1 253 ? 17.214 -6.179 0.607 1.00 91.69 253 CYS A CA 1
ATOM 1766 C C . CYS A 1 253 ? 18.639 -6.674 0.328 1.00 91.69 253 CYS A C 1
ATOM 1768 O O . CYS A 1 253 ? 19.368 -6.036 -0.419 1.00 91.69 253 CYS A O 1
ATOM 1770 N N . GLY A 1 254 ? 19.036 -7.800 0.931 1.00 88.00 254 GLY A N 1
ATOM 1771 C CA . GLY A 1 254 ? 20.408 -8.302 0.849 1.00 88.00 254 GLY A CA 1
ATOM 1772 C C . GLY A 1 254 ? 20.745 -9.002 -0.467 1.00 88.00 254 GLY A C 1
ATOM 1773 O O . GLY A 1 254 ? 21.908 -9.006 -0.857 1.00 88.00 254 GLY A O 1
ATOM 1774 N N . SER A 1 255 ? 19.756 -9.597 -1.140 1.00 87.38 255 SER A N 1
ATOM 1775 C CA . SER A 1 255 ? 19.966 -10.311 -2.407 1.00 87.38 255 SER A CA 1
ATOM 1776 C C . SER A 1 255 ? 19.545 -9.508 -3.630 1.00 87.38 255 SER A C 1
ATOM 1778 O O . SER A 1 255 ? 20.149 -9.662 -4.688 1.00 87.38 255 SER A O 1
ATOM 1780 N N . ASP A 1 256 ? 18.526 -8.658 -3.490 1.00 91.00 256 ASP A N 1
ATOM 1781 C CA . ASP A 1 256 ? 17.816 -8.109 -4.646 1.00 91.00 256 ASP A CA 1
ATOM 1782 C C . ASP A 1 256 ? 18.016 -6.597 -4.811 1.00 91.00 256 ASP A C 1
ATOM 1784 O O . ASP A 1 256 ? 17.706 -6.049 -5.868 1.00 91.00 256 ASP A O 1
ATOM 1788 N N . CYS A 1 257 ? 18.554 -5.914 -3.793 1.00 92.31 257 CYS A N 1
ATOM 1789 C CA . CYS A 1 257 ? 18.880 -4.493 -3.866 1.00 92.31 257 CYS A CA 1
ATOM 1790 C C . CYS A 1 257 ? 20.399 -4.271 -3.884 1.00 92.31 257 CYS A C 1
ATOM 1792 O O . CYS A 1 257 ? 21.139 -4.809 -3.067 1.00 92.31 257 CYS A O 1
ATOM 1794 N N . GLY A 1 258 ? 20.868 -3.390 -4.773 1.00 84.50 258 GLY A N 1
ATOM 1795 C CA . GLY A 1 258 ? 22.261 -2.919 -4.794 1.00 84.50 258 GLY A CA 1
ATOM 1796 C C . GLY A 1 258 ? 22.541 -1.710 -3.886 1.00 84.50 258 GLY A C 1
ATOM 1797 O O . GLY A 1 258 ? 23.646 -1.166 -3.910 1.00 84.50 258 GLY A O 1
ATOM 1798 N N . GLY A 1 259 ? 21.554 -1.240 -3.118 1.00 86.50 259 GLY A N 1
ATOM 1799 C CA . GLY A 1 259 ? 21.616 0.009 -2.355 1.00 86.50 259 GLY A CA 1
ATOM 1800 C C . GLY A 1 259 ? 20.741 0.022 -1.109 1.00 86.50 259 GLY A C 1
ATOM 1801 O O . GLY A 1 259 ? 20.444 -1.036 -0.558 1.00 86.50 259 GLY A O 1
ATOM 1802 N N . GLU A 1 260 ? 20.387 1.226 -0.650 1.00 93.25 260 GLU A N 1
ATOM 1803 C CA . GLU A 1 260 ? 19.517 1.392 0.519 1.00 93.25 260 GLU A CA 1
ATOM 1804 C C . GLU A 1 260 ? 18.157 0.752 0.241 1.00 93.25 260 GLU A C 1
ATOM 1806 O O . GLU A 1 260 ? 17.661 0.799 -0.887 1.00 93.25 260 GLU A O 1
ATOM 1811 N N . CYS A 1 261 ? 17.567 0.108 1.242 1.00 93.81 261 CYS A N 1
ATOM 1812 C CA . CYS A 1 261 ? 16.374 -0.692 1.031 1.00 93.81 261 CYS A CA 1
ATOM 1813 C C . CYS A 1 261 ? 15.432 -0.642 2.224 1.00 93.81 261 CYS A C 1
ATOM 1815 O O . CYS A 1 261 ? 15.852 -0.753 3.372 1.00 93.81 261 CYS A O 1
ATOM 1817 N N . SER A 1 262 ? 14.135 -0.559 1.933 1.00 94.19 262 SER A N 1
ATOM 1818 C CA . SER A 1 262 ? 13.075 -0.633 2.935 1.00 94.19 262 SER A CA 1
ATOM 1819 C C . SER A 1 262 ? 12.032 -1.687 2.569 1.00 94.19 262 SER A C 1
ATOM 1821 O O . SER A 1 262 ? 11.892 -2.101 1.415 1.00 94.19 262 SER A O 1
ATOM 1823 N N . THR A 1 263 ? 11.276 -2.151 3.562 1.00 93.94 263 THR A N 1
ATOM 1824 C CA . THR A 1 263 ? 10.121 -3.024 3.319 1.00 93.94 263 THR A CA 1
ATOM 1825 C C . THR A 1 263 ? 9.033 -2.212 2.634 1.00 93.94 263 THR A C 1
ATOM 1827 O O . THR A 1 263 ? 8.521 -1.260 3.219 1.00 93.94 263 THR A O 1
ATOM 1830 N N . ALA A 1 264 ? 8.656 -2.592 1.413 1.00 92.19 264 ALA A N 1
ATOM 1831 C CA . ALA A 1 264 ? 7.542 -1.941 0.747 1.00 92.19 264 ALA A CA 1
ATOM 1832 C C . ALA A 1 264 ? 6.230 -2.469 1.342 1.00 92.19 264 ALA A C 1
ATOM 1834 O O . ALA A 1 264 ? 6.004 -3.681 1.397 1.00 92.19 264 ALA A O 1
ATOM 1835 N N . THR A 1 265 ? 5.386 -1.556 1.806 1.00 89.94 265 THR A N 1
ATOM 1836 C CA . THR A 1 265 ? 4.034 -1.818 2.312 1.00 89.94 265 THR A CA 1
ATOM 1837 C C . THR A 1 265 ? 3.005 -1.055 1.478 1.00 89.94 265 THR A C 1
ATOM 1839 O O . THR A 1 265 ? 3.360 -0.332 0.551 1.00 89.94 265 THR A O 1
ATOM 1842 N N . ASP A 1 266 ? 1.732 -1.171 1.850 1.00 86.31 266 ASP A N 1
ATOM 1843 C CA . ASP A 1 266 ? 0.612 -0.361 1.354 1.00 86.31 266 ASP A CA 1
ATOM 1844 C C . ASP A 1 266 ? 0.782 1.157 1.558 1.00 86.31 266 ASP A C 1
ATOM 1846 O O . ASP A 1 266 ? 0.028 1.942 0.989 1.00 86.31 266 ASP A O 1
ATOM 1850 N N . PHE A 1 267 ? 1.799 1.580 2.316 1.00 85.19 267 PHE A N 1
ATOM 1851 C CA . PHE A 1 267 ? 2.248 2.969 2.368 1.00 85.19 267 PHE A CA 1
ATOM 1852 C C . PHE A 1 267 ? 2.732 3.477 1.003 1.00 85.19 267 PHE A C 1
ATOM 1854 O O . PHE A 1 267 ? 2.596 4.663 0.703 1.00 85.19 267 PHE A O 1
ATOM 1861 N N . PHE A 1 268 ? 3.285 2.592 0.169 1.00 92.12 268 PHE A N 1
ATOM 1862 C CA . PHE A 1 268 ? 3.786 2.969 -1.140 1.00 92.12 268 PHE A CA 1
ATOM 1863 C C . PHE A 1 268 ? 2.671 2.953 -2.189 1.00 92.12 268 PHE A C 1
ATOM 1865 O O . PHE A 1 268 ? 2.019 1.929 -2.393 1.00 92.12 268 PHE A O 1
ATOM 1872 N N . SER A 1 269 ? 2.457 4.063 -2.900 1.00 92.31 269 SER A N 1
ATOM 1873 C CA . SER A 1 269 ? 1.422 4.123 -3.951 1.00 92.31 269 SER A CA 1
ATOM 1874 C C . SER A 1 269 ? 1.721 3.201 -5.136 1.00 92.31 269 SER A C 1
ATOM 1876 O O . SER A 1 269 ? 0.803 2.755 -5.822 1.00 92.31 269 SER A O 1
ATOM 1878 N N . ASP A 1 270 ? 2.992 2.867 -5.349 1.00 92.00 270 ASP A N 1
ATOM 1879 C CA . ASP A 1 270 ? 3.494 1.912 -6.336 1.00 92.00 270 ASP A CA 1
ATOM 1880 C C . ASP A 1 270 ? 3.651 0.479 -5.781 1.00 92.00 270 ASP A C 1
ATOM 1882 O O . ASP A 1 270 ? 4.169 -0.398 -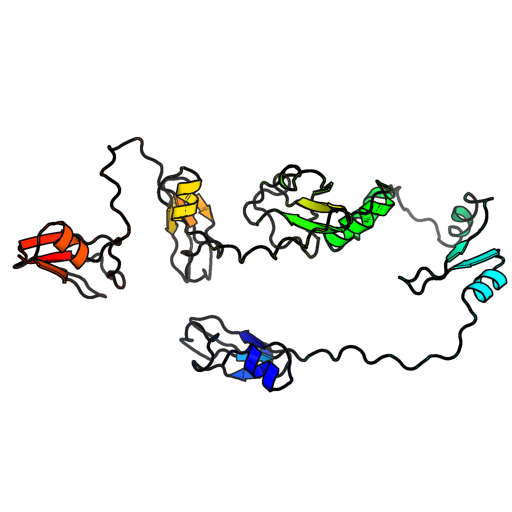6.471 1.00 92.00 270 ASP A O 1
ATOM 1886 N N . TYR A 1 271 ? 3.150 0.190 -4.570 1.00 91.88 271 TYR A N 1
ATOM 1887 C CA . TYR A 1 271 ? 3.196 -1.154 -3.972 1.00 91.88 271 TYR A CA 1
ATOM 1888 C C . TYR A 1 271 ? 2.442 -2.217 -4.788 1.00 91.88 271 TYR A C 1
ATOM 1890 O O . TYR A 1 271 ? 2.824 -3.395 -4.802 1.00 91.88 271 TYR A O 1
ATOM 1898 N N . GLY A 1 272 ? 1.360 -1.817 -5.460 1.00 90.62 272 GLY A N 1
ATOM 1899 C CA . GLY A 1 272 ? 0.503 -2.711 -6.236 1.00 90.62 272 GLY A CA 1
ATOM 1900 C C . GLY A 1 272 ? -0.211 -3.773 -5.386 1.00 90.62 272 GLY A C 1
ATOM 1901 O O . GLY A 1 272 ? -0.569 -3.545 -4.234 1.00 90.62 272 GLY A O 1
ATOM 1902 N N . ALA A 1 273 ? -0.453 -4.951 -5.968 1.00 91.00 273 ALA A N 1
ATOM 1903 C CA . ALA A 1 273 ? -1.172 -6.047 -5.307 1.00 91.00 273 ALA A CA 1
ATOM 1904 C C . ALA A 1 273 ? -0.348 -6.695 -4.181 1.00 91.00 273 ALA A C 1
ATOM 1906 O O . ALA A 1 273 ? 0.848 -6.885 -4.349 1.00 91.00 273 ALA A O 1
ATOM 1907 N N . GLY A 1 274 ? -0.963 -7.091 -3.064 1.00 88.81 274 GLY A N 1
ATOM 1908 C CA . GLY A 1 274 ? -0.261 -7.722 -1.934 1.00 88.81 274 GLY A CA 1
ATOM 1909 C C . GLY A 1 274 ? 0.395 -9.078 -2.244 1.00 88.81 274 GLY A C 1
ATOM 1910 O O . GLY A 1 274 ? 0.103 -9.723 -3.250 1.00 88.81 274 GLY A O 1
ATOM 1911 N N . CYS A 1 275 ? 1.290 -9.509 -1.354 1.00 91.38 275 CYS A N 1
ATOM 1912 C CA . CYS A 1 275 ? 2.002 -10.785 -1.444 1.00 91.38 275 CYS A CA 1
ATOM 1913 C C . CYS A 1 275 ? 1.300 -11.848 -0.586 1.00 91.38 275 CYS A C 1
ATOM 1915 O O . CYS A 1 275 ? 1.016 -11.609 0.582 1.00 91.38 275 CYS A O 1
ATOM 1917 N N . ALA A 1 276 ? 1.035 -13.021 -1.156 1.00 89.69 276 ALA A N 1
ATOM 1918 C CA . ALA A 1 276 ? 0.533 -14.208 -0.471 1.00 89.69 276 ALA A CA 1
ATOM 1919 C C . ALA A 1 276 ? 1.567 -14.768 0.514 1.00 89.69 276 ALA A C 1
ATOM 1921 O O . ALA A 1 276 ? 1.209 -15.214 1.600 1.00 89.69 276 ALA A O 1
ATOM 1922 N N . THR A 1 277 ? 2.850 -14.717 0.151 1.00 87.25 277 THR A N 1
ATOM 1923 C CA . THR A 1 277 ? 3.977 -15.035 1.035 1.00 87.25 277 THR A CA 1
ATOM 1924 C C . THR A 1 277 ? 5.113 -14.034 0.822 1.00 87.25 277 THR A C 1
ATOM 1926 O O . THR A 1 277 ? 5.307 -13.540 -0.292 1.00 87.25 277 THR A O 1
ATOM 1929 N N . GLY A 1 278 ? 5.833 -13.728 1.909 1.00 91.94 278 GLY A N 1
ATOM 1930 C CA . GLY A 1 278 ? 6.968 -12.799 1.958 1.00 91.94 278 GLY A CA 1
ATOM 1931 C C . GLY A 1 278 ? 6.606 -11.313 1.794 1.00 91.94 278 GLY A C 1
ATOM 1932 O O . GLY A 1 278 ? 5.497 -10.888 2.116 1.00 91.94 278 GLY A O 1
ATOM 1933 N N . SER A 1 279 ? 7.570 -10.490 1.371 1.00 92.44 279 SER A N 1
ATOM 1934 C CA . SER A 1 279 ? 7.432 -9.030 1.270 1.00 92.44 279 SER A CA 1
ATOM 1935 C C . SER A 1 279 ? 7.994 -8.502 -0.045 1.00 92.44 279 SER A C 1
ATOM 1937 O O . SER A 1 279 ? 8.916 -9.080 -0.618 1.00 92.44 279 SER A O 1
ATOM 1939 N N . LYS A 1 280 ? 7.461 -7.366 -0.503 1.00 95.44 280 LYS A N 1
ATOM 1940 C CA . LYS A 1 280 ? 8.145 -6.530 -1.493 1.00 95.44 280 LYS A CA 1
ATOM 1941 C C . LYS A 1 280 ? 9.170 -5.642 -0.806 1.00 95.44 280 LYS A C 1
ATOM 1943 O O . LYS A 1 280 ? 9.054 -5.354 0.389 1.00 95.44 280 LYS A O 1
ATOM 1948 N N . ARG A 1 281 ? 10.147 -5.166 -1.567 1.00 96.00 281 ARG A N 1
ATOM 1949 C CA . ARG A 1 281 ? 11.150 -4.211 -1.088 1.00 96.00 281 ARG A CA 1
ATOM 1950 C C . ARG A 1 281 ? 11.131 -2.962 -1.945 1.00 96.00 281 ARG A C 1
ATOM 1952 O O . ARG A 1 281 ? 10.943 -3.061 -3.146 1.00 96.00 281 ARG A O 1
ATOM 1959 N N . CYS A 1 282 ? 11.314 -1.805 -1.334 1.00 96.88 282 CYS A N 1
ATOM 1960 C CA . CYS A 1 282 ? 11.646 -0.575 -2.035 1.00 96.88 282 CYS A CA 1
ATOM 1961 C C . CYS A 1 282 ? 13.176 -0.505 -2.091 1.00 96.88 282 CYS A C 1
ATOM 1963 O O . CYS A 1 282 ? 13.803 -0.383 -1.039 1.00 96.88 282 CYS A O 1
ATOM 1965 N N . CYS A 1 283 ? 13.768 -0.659 -3.278 1.00 96.38 283 CYS A N 1
ATOM 1966 C CA . CYS A 1 283 ? 15.213 -0.540 -3.477 1.00 96.38 283 CYS A CA 1
ATOM 1967 C C . CYS A 1 283 ? 15.554 0.860 -3.983 1.00 96.38 283 CYS A C 1
ATOM 1969 O O . CYS A 1 283 ? 15.083 1.257 -5.051 1.00 96.38 283 CYS A O 1
ATOM 1971 N N . CYS A 1 284 ? 16.441 1.554 -3.279 1.00 96.00 284 CYS A N 1
ATOM 1972 C CA . CYS A 1 284 ? 17.048 2.793 -3.732 1.00 96.00 284 CYS A CA 1
ATOM 1973 C C . CYS A 1 284 ? 18.372 2.505 -4.452 1.00 96.00 284 CYS A C 1
ATOM 1975 O O . CYS A 1 284 ? 19.246 1.798 -3.939 1.00 96.00 284 CYS A O 1
ATOM 1977 N N . ALA A 1 285 ? 18.551 3.059 -5.647 1.00 85.75 285 ALA A N 1
ATOM 1978 C CA . ALA A 1 285 ? 19.799 2.958 -6.390 1.00 85.75 285 ALA A CA 1
ATOM 1979 C C . ALA A 1 285 ? 20.889 3.771 -5.687 1.00 85.75 285 ALA A C 1
ATOM 1981 O O . ALA A 1 285 ? 20.740 4.975 -5.529 1.00 85.75 285 ALA A O 1
ATOM 1982 N N . ARG A 1 286 ? 22.027 3.165 -5.311 1.00 66.81 286 ARG A N 1
ATOM 1983 C CA . ARG A 1 286 ? 23.152 3.945 -4.764 1.00 66.81 286 ARG A CA 1
ATOM 1984 C C . ARG A 1 286 ? 23.459 5.102 -5.705 1.00 66.81 286 ARG A C 1
ATOM 1986 O O . ARG A 1 286 ? 23.653 4.889 -6.899 1.00 66.81 286 ARG A O 1
ATOM 1993 N N . LYS A 1 287 ? 23.525 6.312 -5.150 1.00 53.75 287 LYS A N 1
ATOM 1994 C CA . LYS A 1 287 ? 23.985 7.509 -5.849 1.00 53.75 287 LYS A CA 1
ATOM 1995 C C . LYS A 1 287 ? 25.443 7.271 -6.256 1.00 53.75 287 LYS A C 1
ATOM 1997 O O . LYS A 1 287 ? 26.360 7.602 -5.511 1.00 53.75 287 LYS A O 1
ATOM 2002 N N . THR A 1 288 ? 25.674 6.621 -7.396 1.00 49.28 288 THR A N 1
ATOM 2003 C CA . THR A 1 288 ? 26.998 6.560 -8.011 1.00 49.28 288 THR A CA 1
ATOM 2004 C C . THR A 1 288 ? 27.422 7.999 -8.230 1.00 49.28 288 THR A C 1
ATOM 2006 O O . THR A 1 288 ? 26.704 8.767 -8.873 1.00 49.28 288 THR A O 1
ATOM 2009 N N . ALA A 1 289 ? 28.533 8.386 -7.608 1.00 44.00 289 ALA A N 1
ATOM 2010 C CA . ALA A 1 289 ? 29.096 9.716 -7.739 1.00 44.00 289 ALA A CA 1
ATOM 2011 C C . ALA A 1 289 ? 29.254 10.051 -9.232 1.00 44.00 289 ALA A C 1
ATOM 2013 O O . ALA A 1 289 ? 30.031 9.410 -9.928 1.00 44.00 289 ALA A O 1
ATOM 2014 N N . ALA A 1 290 ? 28.447 11.011 -9.689 1.00 43.28 290 ALA A N 1
ATOM 2015 C CA . ALA A 1 290 ? 28.582 11.798 -10.910 1.00 43.28 290 ALA A CA 1
ATOM 2016 C C . ALA A 1 290 ? 29.135 11.069 -12.156 1.00 43.28 290 ALA A C 1
ATOM 2018 O O . ALA A 1 290 ? 30.309 11.193 -12.494 1.00 43.28 290 ALA A O 1
ATOM 2019 N N . ALA A 1 291 ? 28.244 10.449 -12.932 1.00 39.44 291 ALA A N 1
ATOM 2020 C CA . ALA A 1 291 ? 28.228 10.792 -14.353 1.00 39.44 291 ALA A CA 1
ATOM 2021 C C . ALA A 1 291 ? 27.507 12.148 -14.458 1.00 39.44 291 ALA A C 1
ATOM 2023 O O . ALA A 1 291 ? 26.499 12.350 -13.776 1.00 39.44 291 ALA A O 1
ATOM 2024 N N . GLU A 1 292 ? 28.078 13.094 -15.205 1.00 34.22 292 GLU A N 1
ATOM 2025 C CA . GLU A 1 292 ? 27.567 14.462 -15.346 1.00 34.22 292 GLU A CA 1
ATOM 2026 C C . GLU A 1 292 ? 26.055 14.517 -15.627 1.00 34.22 292 GLU A C 1
ATOM 2028 O O . GLU A 1 292 ? 25.505 13.615 -16.265 1.00 34.22 292 GLU A O 1
ATOM 2033 N N . PRO A 1 293 ? 25.364 15.572 -15.159 1.00 40.78 293 PRO A N 1
ATOM 2034 C CA . PRO A 1 293 ? 23.931 15.696 -15.335 1.00 40.78 293 PRO A CA 1
ATOM 2035 C C . PRO A 1 293 ? 23.613 15.873 -16.822 1.00 40.78 293 PRO A C 1
ATOM 2037 O O . PRO A 1 293 ? 23.715 16.972 -17.363 1.00 40.78 293 PRO A O 1
ATOM 2040 N N . THR A 1 294 ? 23.140 14.814 -17.479 1.00 41.38 294 THR A N 1
ATOM 2041 C CA . THR A 1 294 ? 22.227 15.003 -18.608 1.00 41.38 294 THR A CA 1
ATOM 2042 C C . THR A 1 294 ? 21.040 15.816 -18.085 1.00 41.38 294 THR A C 1
ATOM 2044 O O . THR A 1 294 ? 20.478 15.437 -17.048 1.00 41.38 294 THR A O 1
ATOM 2047 N N . PRO A 1 295 ? 20.679 16.942 -18.726 1.00 38.09 295 PRO A N 1
ATOM 2048 C CA . PRO A 1 295 ? 19.602 17.808 -18.266 1.00 38.09 295 PRO A CA 1
ATOM 2049 C C . PRO A 1 295 ? 18.346 16.997 -17.938 1.00 38.09 295 PRO A C 1
ATOM 2051 O O . PRO A 1 295 ? 17.895 16.189 -18.750 1.00 38.09 295 PRO A O 1
ATOM 2054 N N . ARG A 1 296 ? 17.794 17.200 -16.734 1.00 40.78 296 ARG A N 1
ATOM 2055 C CA . ARG A 1 296 ? 16.488 16.647 -16.352 1.00 40.78 296 ARG A CA 1
ATOM 2056 C C . ARG A 1 296 ? 15.446 17.151 -17.350 1.00 40.78 296 ARG A C 1
ATOM 2058 O O . ARG A 1 296 ? 15.188 18.351 -17.411 1.00 40.78 296 ARG A O 1
ATOM 2065 N N . MET A 1 297 ? 14.877 16.227 -18.120 1.00 39.31 297 MET A N 1
ATOM 2066 C CA . MET A 1 297 ? 13.754 16.479 -19.019 1.00 39.31 297 MET A CA 1
ATOM 2067 C C . MET A 1 297 ? 12.454 16.498 -18.185 1.00 39.31 297 MET A C 1
ATOM 2069 O O . MET A 1 297 ? 12.325 15.656 -17.292 1.00 39.31 297 MET A O 1
ATOM 2073 N N . PRO A 1 298 ? 11.524 17.447 -18.399 1.00 44.69 298 PRO A N 1
ATOM 2074 C CA . PRO A 1 298 ? 10.265 17.506 -17.655 1.00 44.69 298 PRO A CA 1
ATOM 2075 C C . PRO A 1 298 ? 9.340 16.334 -18.021 1.00 44.69 298 PRO A C 1
ATOM 2077 O O . PRO A 1 298 ? 9.356 15.880 -19.161 1.00 44.69 298 PRO A O 1
ATOM 2080 N N . ASP A 1 299 ? 8.569 15.871 -17.033 1.00 50.69 299 ASP A N 1
ATOM 2081 C CA . ASP A 1 299 ? 7.394 14.985 -17.075 1.00 50.69 299 ASP A CA 1
ATOM 2082 C C . ASP A 1 299 ? 7.089 14.254 -18.401 1.00 50.69 299 ASP A C 1
ATOM 2084 O O . ASP A 1 299 ? 6.497 14.817 -19.315 1.00 50.69 299 ASP A O 1
ATOM 2088 N N . HIS A 1 300 ? 7.454 12.964 -18.446 1.00 59.50 300 HIS A N 1
ATOM 2089 C CA . HIS A 1 300 ? 7.007 11.890 -19.357 1.00 59.50 300 HIS A CA 1
ATOM 2090 C C . HIS A 1 300 ? 6.179 12.304 -20.606 1.00 59.50 300 HIS A C 1
ATOM 2092 O O . HIS A 1 300 ? 4.980 11.993 -20.672 1.00 59.50 300 HIS A O 1
ATOM 2098 N N . PRO A 1 301 ? 6.794 12.938 -21.626 1.00 68.81 301 PRO A N 1
ATOM 2099 C CA . PRO A 1 301 ? 6.119 13.216 -22.893 1.00 68.81 301 PRO A CA 1
ATOM 2100 C C . PRO A 1 301 ? 5.675 11.912 -23.574 1.00 68.81 301 PRO A C 1
ATOM 2102 O O . PRO A 1 301 ? 6.309 10.868 -23.408 1.00 68.81 301 PRO A O 1
ATOM 2105 N N . SER A 1 302 ? 4.583 11.947 -24.341 1.00 85.31 302 SER A N 1
ATOM 2106 C CA . SER A 1 302 ? 4.234 10.838 -25.240 1.00 85.31 302 SER A CA 1
ATOM 2107 C C . SER A 1 302 ? 5.353 10.597 -26.270 1.00 85.31 302 SER A C 1
ATOM 2109 O O . SER A 1 302 ? 6.188 11.473 -26.511 1.00 85.31 302 SER A O 1
ATOM 2111 N N . CYS A 1 303 ? 5.380 9.430 -26.934 1.00 86.38 303 CYS A N 1
ATOM 2112 C CA . CYS A 1 303 ? 6.310 9.200 -28.061 1.00 86.38 303 CYS A CA 1
ATOM 2113 C C . CYS A 1 303 ? 6.169 10.308 -29.123 1.00 86.38 303 CYS A C 1
ATOM 2115 O O . CYS A 1 303 ? 7.156 10.782 -29.685 1.00 86.38 303 CYS A O 1
ATOM 2117 N N . ASN A 1 304 ? 4.937 10.769 -29.342 1.00 88.38 304 ASN A N 1
ATOM 2118 C CA . ASN A 1 304 ? 4.644 11.847 -30.267 1.00 88.38 304 ASN A CA 1
ATOM 2119 C C . ASN A 1 304 ? 5.202 13.199 -29.800 1.00 88.38 304 ASN A C 1
ATOM 2121 O O . ASN A 1 304 ? 5.863 13.873 -30.584 1.00 88.38 304 ASN A O 1
ATOM 2125 N N . ASP A 1 305 ? 5.011 13.572 -28.533 1.00 86.12 305 ASP A N 1
ATOM 2126 C CA . ASP A 1 305 ? 5.554 14.823 -27.982 1.00 86.12 305 ASP A CA 1
ATOM 2127 C C . ASP A 1 305 ? 7.083 14.846 -28.046 1.00 86.12 305 ASP A C 1
ATOM 2129 O O . ASP A 1 305 ? 7.690 15.869 -28.366 1.00 86.12 305 ASP A O 1
ATOM 2133 N N . TRP A 1 306 ? 7.711 13.695 -27.802 1.00 85.75 306 TRP A N 1
ATOM 2134 C CA . TRP A 1 306 ? 9.151 13.549 -27.931 1.00 85.75 306 TRP A CA 1
ATOM 2135 C C . TRP A 1 306 ? 9.613 13.777 -29.378 1.00 85.75 306 TRP A C 1
ATOM 2137 O O . TRP A 1 306 ? 10.489 14.611 -29.616 1.00 85.75 306 TRP A O 1
ATOM 2147 N N . CYS A 1 307 ? 8.985 13.115 -30.356 1.00 87.62 307 CYS A N 1
ATOM 2148 C CA . CYS A 1 307 ? 9.303 13.309 -31.773 1.00 87.62 307 CYS A CA 1
ATOM 2149 C C . CYS A 1 307 ? 9.078 14.765 -32.219 1.00 87.62 307 CYS A C 1
ATOM 2151 O O . CYS A 1 307 ? 9.938 15.335 -32.892 1.00 87.62 307 CYS A O 1
ATOM 2153 N N . LEU A 1 308 ? 7.984 15.401 -31.789 1.00 87.62 308 LEU A N 1
ATOM 2154 C CA . LEU A 1 308 ? 7.708 16.813 -32.072 1.00 87.62 308 LEU A CA 1
ATOM 2155 C C . LEU A 1 308 ? 8.786 17.732 -31.482 1.00 87.62 308 LEU A C 1
ATOM 2157 O O . LEU A 1 308 ? 9.257 18.646 -32.158 1.00 87.62 308 LEU A O 1
ATOM 2161 N N . SER A 1 309 ? 9.238 17.464 -30.252 1.00 86.62 309 SER A N 1
ATOM 2162 C CA . SER A 1 309 ? 10.309 18.241 -29.610 1.00 86.62 309 SER A CA 1
ATOM 2163 C C . SER A 1 309 ? 11.653 18.135 -30.340 1.00 86.62 309 SER A C 1
ATOM 2165 O O . SER A 1 309 ? 12.453 19.068 -30.307 1.00 86.62 309 SER A O 1
ATOM 2167 N N . ALA A 1 310 ? 11.880 17.019 -31.037 1.00 84.12 310 ALA A N 1
ATOM 2168 C CA . ALA A 1 310 ? 13.070 16.771 -31.842 1.00 84.12 310 ALA A CA 1
ATOM 2169 C C . ALA A 1 310 ? 12.929 17.241 -33.308 1.00 84.12 310 ALA A C 1
ATOM 2171 O O . ALA A 1 310 ? 13.845 17.028 -34.101 1.00 84.12 310 ALA A O 1
ATOM 2172 N N . GLY A 1 311 ? 11.820 17.902 -33.667 1.00 92.06 311 GLY A N 1
ATOM 2173 C CA . GLY A 1 311 ? 11.597 18.485 -34.995 1.00 92.06 311 GLY A CA 1
ATOM 2174 C C . GLY A 1 311 ? 11.000 17.535 -36.038 1.00 92.06 311 GLY A C 1
ATOM 2175 O O . GLY A 1 311 ? 11.015 17.859 -37.223 1.00 92.06 311 GLY A O 1
ATOM 2176 N N . TYR A 1 312 ? 10.479 16.380 -35.623 1.00 92.12 312 TYR A N 1
ATOM 2177 C CA . TYR A 1 312 ? 9.749 15.455 -36.495 1.00 92.12 312 TYR A CA 1
ATOM 2178 C C . TYR A 1 312 ? 8.259 15.812 -36.537 1.00 92.12 312 TYR A C 1
ATOM 2180 O O . TYR A 1 312 ? 7.738 16.405 -35.597 1.00 92.12 312 TYR A O 1
ATO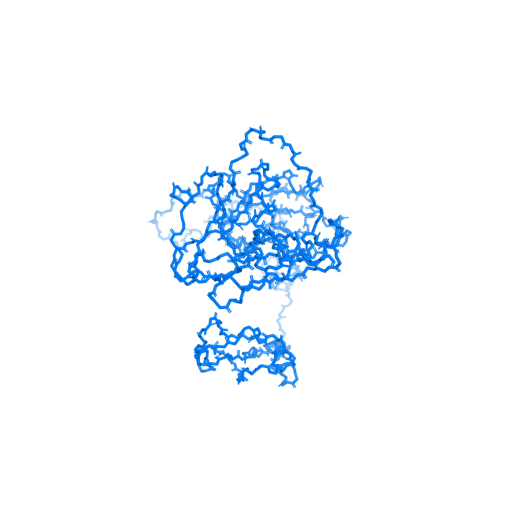M 2188 N N . ALA A 1 313 ? 7.552 15.432 -37.601 1.00 88.56 313 ALA A N 1
ATOM 2189 C CA . ALA A 1 313 ? 6.130 15.732 -37.762 1.00 88.56 313 ALA A CA 1
ATOM 2190 C C . ALA A 1 313 ? 5.220 14.858 -36.882 1.00 88.56 313 ALA A C 1
ATOM 2192 O O . ALA A 1 313 ? 4.128 15.290 -36.511 1.00 88.56 313 ALA A O 1
ATOM 2193 N N . ARG A 1 314 ? 5.641 13.624 -36.567 1.00 91.56 314 ARG A N 1
ATOM 2194 C CA . ARG A 1 314 ? 4.845 12.663 -35.784 1.00 91.56 314 ARG A CA 1
ATOM 2195 C C . ARG A 1 314 ? 5.702 11.572 -35.144 1.00 91.56 314 ARG A C 1
ATOM 2197 O O . ARG A 1 314 ? 6.702 11.161 -35.731 1.00 91.56 314 ARG A O 1
ATOM 2204 N N . GLY A 1 315 ? 5.266 11.068 -33.986 1.00 89.19 315 GLY A N 1
ATOM 2205 C CA . GLY A 1 315 ? 5.801 9.865 -33.342 1.00 89.19 315 GLY A CA 1
ATOM 2206 C C . GLY A 1 315 ? 4.761 8.761 -33.144 1.00 89.19 315 GLY A C 1
ATOM 2207 O O . GLY A 1 315 ? 3.658 9.038 -32.683 1.00 89.19 315 GLY A O 1
ATOM 2208 N N . ASP A 1 316 ? 5.125 7.511 -33.442 1.00 88.44 316 ASP A N 1
ATOM 2209 C CA . ASP A 1 316 ? 4.298 6.321 -33.197 1.00 88.44 316 ASP A CA 1
ATOM 2210 C C . ASP A 1 316 ? 5.101 5.225 -32.474 1.00 88.44 316 ASP A C 1
ATOM 2212 O O . ASP A 1 316 ? 6.267 4.976 -32.791 1.00 88.44 316 ASP A O 1
ATOM 2216 N N . ILE A 1 317 ? 4.474 4.529 -31.519 1.00 85.12 317 ILE A N 1
ATOM 2217 C CA . ILE A 1 317 ? 5.088 3.378 -30.839 1.00 85.12 317 ILE A CA 1
ATOM 2218 C C . ILE A 1 317 ? 4.908 2.129 -31.704 1.00 85.12 317 ILE A C 1
ATOM 2220 O O . ILE A 1 317 ? 3.782 1.766 -32.041 1.00 85.12 317 ILE A O 1
ATOM 2224 N N . ASP A 1 318 ? 6.008 1.442 -32.012 1.00 81.94 318 ASP A N 1
ATOM 2225 C CA . ASP A 1 318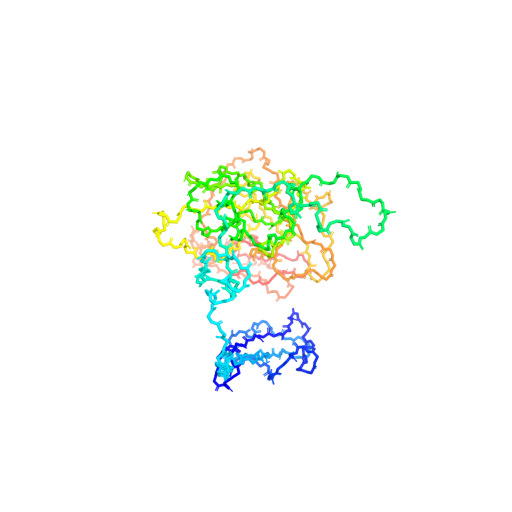 ? 5.987 0.123 -32.641 1.00 81.94 318 ASP A CA 1
ATOM 2226 C C . ASP A 1 318 ? 6.271 -1.001 -31.634 1.00 81.94 318 ASP A C 1
ATOM 2228 O O . ASP A 1 318 ? 7.147 -0.887 -30.767 1.00 81.94 318 ASP A O 1
ATOM 2232 N N . GLY A 1 319 ? 5.525 -2.099 -31.772 1.00 70.44 319 GLY A N 1
ATOM 2233 C CA . GLY A 1 319 ? 5.515 -3.248 -30.867 1.00 70.44 319 GLY A CA 1
ATOM 2234 C C . GLY A 1 319 ? 4.289 -3.286 -29.945 1.00 70.44 319 GLY A C 1
ATOM 2235 O O . GLY A 1 319 ? 4.252 -2.661 -28.883 1.00 70.44 319 GLY A O 1
ATOM 2236 N N . THR A 1 320 ? 3.286 -4.085 -30.310 1.00 69.50 320 THR A N 1
ATOM 2237 C CA . THR A 1 320 ? 2.117 -4.362 -29.462 1.00 69.50 320 THR A CA 1
ATOM 2238 C C . THR A 1 320 ? 2.424 -5.414 -28.397 1.00 69.50 320 THR A C 1
ATOM 2240 O O . THR A 1 320 ? 2.931 -6.497 -28.683 1.00 69.50 320 THR A O 1
ATOM 2243 N N . SER A 1 321 ? 2.060 -5.118 -27.147 1.00 59.84 321 SER A N 1
ATOM 2244 C CA . SER A 1 321 ? 2.023 -6.115 -26.067 1.00 59.84 321 SER A CA 1
ATOM 2245 C C . SER A 1 321 ? 1.016 -7.228 -26.425 1.00 59.84 321 SER A C 1
ATOM 2247 O O . SER A 1 321 ? -0.034 -6.905 -26.986 1.00 59.84 321 SER A O 1
ATOM 2249 N N . PRO A 1 322 ? 1.275 -8.516 -26.109 1.00 52.28 322 PRO A N 1
ATOM 2250 C CA . PRO A 1 322 ? 2.320 -9.009 -25.204 1.00 52.28 322 PRO A CA 1
ATOM 2251 C C . PRO A 1 322 ? 3.680 -9.397 -25.821 1.00 52.28 322 PRO A C 1
ATOM 2253 O O . PRO A 1 322 ? 4.612 -9.601 -25.049 1.00 52.28 322 PRO A O 1
ATOM 2256 N N . ALA A 1 323 ? 3.877 -9.452 -27.142 1.00 55.75 323 ALA A N 1
ATOM 2257 C CA . ALA A 1 323 ? 5.166 -9.853 -27.738 1.00 55.75 323 ALA A CA 1
ATOM 2258 C C . ALA A 1 323 ? 5.718 -8.772 -28.686 1.00 55.75 323 ALA A C 1
ATOM 2260 O O . ALA A 1 323 ? 5.276 -8.652 -29.823 1.00 55.75 323 ALA A O 1
ATOM 2261 N N . CYS A 1 324 ? 6.680 -7.976 -28.209 1.00 64.50 324 CYS A N 1
ATOM 2262 C CA . CYS A 1 324 ? 7.170 -6.792 -28.919 1.00 64.50 324 CYS A CA 1
ATOM 2263 C C . CYS A 1 324 ? 8.484 -7.065 -29.668 1.00 64.50 324 CYS A C 1
ATOM 2265 O O . CYS A 1 324 ? 9.516 -7.239 -29.033 1.00 64.50 324 CYS A O 1
ATOM 2267 N N . ASN A 1 325 ? 8.469 -7.001 -30.996 1.00 72.31 325 ASN A N 1
ATOM 2268 C CA . ASN A 1 325 ? 9.659 -6.839 -31.837 1.00 72.31 325 ASN A CA 1
ATOM 2269 C C . ASN A 1 325 ? 9.478 -5.541 -32.630 1.00 72.31 325 ASN A C 1
ATOM 2271 O O . ASN A 1 325 ? 9.143 -5.583 -33.807 1.00 72.31 325 ASN A O 1
ATOM 2275 N N . GLY A 1 326 ? 9.580 -4.386 -31.963 1.00 74.38 326 GLY A N 1
ATOM 2276 C CA . GLY A 1 326 ? 9.442 -3.104 -32.656 1.00 74.38 326 GLY A CA 1
ATOM 2277 C C . GLY A 1 326 ? 10.596 -2.912 -33.640 1.00 74.38 326 GLY A C 1
ATOM 2278 O O . GLY A 1 326 ? 11.760 -2.899 -33.223 1.00 74.38 326 GLY A O 1
ATOM 2279 N N . GLU A 1 327 ? 10.282 -2.752 -34.923 1.00 81.19 327 GLU A N 1
ATOM 2280 C CA . GLU A 1 327 ? 11.262 -2.526 -35.985 1.00 81.19 327 GLU A CA 1
ATOM 2281 C C . GLU A 1 327 ? 11.255 -1.055 -36.412 1.00 81.19 327 GLU A C 1
ATOM 2283 O O . GLU A 1 327 ? 10.243 -0.360 -36.365 1.00 81.19 327 GLU A O 1
ATOM 2288 N N . CYS A 1 328 ? 12.420 -0.545 -36.804 1.00 82.00 328 CYS A N 1
ATOM 2289 C CA . CYS A 1 328 ? 12.590 0.862 -37.179 1.00 82.00 328 CYS A CA 1
ATOM 2290 C C . CYS A 1 328 ? 12.424 1.115 -38.680 1.00 82.00 328 CYS A C 1
ATOM 2292 O O . CYS A 1 328 ? 12.795 2.192 -39.147 1.00 82.00 328 CYS A O 1
ATOM 2294 N N . GLU A 1 329 ? 11.956 0.136 -39.453 1.00 82.12 329 GLU A N 1
ATOM 2295 C CA . GLU A 1 329 ? 11.954 0.264 -40.908 1.00 82.12 329 GLU A CA 1
ATOM 2296 C C . GLU A 1 329 ? 11.086 1.447 -41.359 1.00 82.12 329 GLU A C 1
ATOM 2298 O O . GLU A 1 329 ? 9.929 1.592 -40.963 1.00 82.12 329 GLU A O 1
ATOM 2303 N N . GLY A 1 330 ? 11.689 2.328 -42.163 1.00 81.62 330 GLY A N 1
ATOM 2304 C CA . GLY A 1 330 ? 11.038 3.504 -42.742 1.00 81.62 330 GLY A CA 1
ATOM 2305 C C . GLY A 1 330 ? 10.963 4.748 -41.851 1.00 81.62 330 GLY A C 1
ATOM 2306 O O . GLY A 1 330 ? 10.586 5.801 -42.357 1.00 81.62 330 GLY A O 1
ATOM 2307 N N . ALA A 1 331 ? 11.343 4.680 -40.571 1.00 85.38 331 ALA A N 1
ATOM 2308 C CA . ALA A 1 331 ? 11.322 5.853 -39.696 1.00 85.38 331 ALA A CA 1
ATOM 2309 C C . ALA A 1 331 ? 12.493 6.807 -39.988 1.00 85.38 331 ALA A C 1
ATOM 2311 O O . ALA A 1 331 ? 13.623 6.368 -40.206 1.00 85.38 331 ALA A O 1
ATOM 2312 N N . ALA A 1 332 ? 12.241 8.117 -39.920 1.00 85.81 332 ALA A N 1
ATOM 2313 C CA . ALA A 1 332 ? 13.284 9.139 -40.032 1.00 85.81 332 ALA A CA 1
ATOM 2314 C C . ALA A 1 332 ? 14.243 9.093 -38.831 1.00 85.81 332 ALA A C 1
ATOM 2316 O O . ALA A 1 332 ? 15.442 9.329 -38.976 1.00 85.81 332 ALA A O 1
ATOM 2317 N N . ALA A 1 333 ? 13.723 8.735 -37.653 1.00 85.75 333 ALA A N 1
ATOM 2318 C CA . ALA A 1 333 ? 14.528 8.387 -36.493 1.00 85.75 333 ALA A CA 1
ATOM 2319 C C . ALA A 1 333 ? 13.818 7.363 -35.605 1.00 85.75 333 ALA A C 1
ATOM 2321 O O . ALA A 1 333 ? 12.590 7.262 -35.598 1.00 85.75 333 ALA A O 1
ATOM 2322 N N . CYS A 1 334 ? 14.602 6.584 -34.862 1.00 84.25 334 CYS A N 1
ATOM 2323 C CA . CYS A 1 334 ? 14.080 5.486 -34.065 1.00 84.25 334 CYS A CA 1
ATOM 2324 C C . CYS A 1 334 ? 14.830 5.345 -32.746 1.00 84.25 334 CYS A C 1
ATOM 2326 O O . CYS A 1 334 ? 16.059 5.264 -32.726 1.00 84.25 334 CYS A O 1
ATOM 2328 N N . PHE A 1 335 ? 14.076 5.263 -31.653 1.00 82.12 335 PHE A N 1
ATOM 2329 C CA . PHE A 1 335 ? 14.625 5.232 -30.302 1.00 82.12 335 PHE A CA 1
ATOM 2330 C C . PHE A 1 335 ? 14.051 4.060 -29.521 1.00 82.12 335 PHE A C 1
ATOM 2332 O O . PHE A 1 335 ? 12.885 3.692 -29.683 1.00 82.12 335 PHE A O 1
ATOM 2339 N N . LEU A 1 336 ? 14.885 3.468 -28.664 1.00 76.62 336 LEU A N 1
ATOM 2340 C CA . LEU A 1 336 ? 14.423 2.506 -27.672 1.00 76.62 336 LEU A CA 1
ATOM 2341 C C . LEU A 1 336 ? 13.508 3.249 -26.709 1.00 76.62 336 LEU A C 1
ATOM 2343 O O . LEU A 1 336 ? 13.951 4.134 -25.978 1.00 76.62 336 LEU A O 1
ATOM 2347 N N . ALA A 1 337 ? 12.229 2.899 -26.740 1.00 66.44 337 ALA A N 1
ATOM 2348 C CA . ALA A 1 337 ? 11.294 3.419 -25.774 1.00 66.44 337 ALA A CA 1
ATOM 2349 C C . ALA A 1 337 ? 11.567 2.674 -24.463 1.00 66.44 337 ALA A C 1
ATOM 2351 O O . ALA A 1 337 ? 11.308 1.478 -24.349 1.00 66.44 337 ALA A O 1
ATOM 2352 N N . THR A 1 338 ? 12.192 3.353 -23.507 1.00 63.62 338 THR A N 1
ATOM 2353 C CA . THR A 1 338 ? 12.273 2.866 -22.128 1.00 63.62 338 THR A CA 1
ATOM 2354 C C . THR A 1 338 ? 10.919 3.080 -21.451 1.00 63.62 338 THR A C 1
ATOM 2356 O O . THR A 1 338 ? 10.052 3.764 -21.999 1.00 63.62 338 THR A O 1
ATOM 2359 N N . ASP A 1 339 ? 10.718 2.518 -20.259 1.00 55.22 339 ASP A N 1
ATOM 2360 C CA . ASP A 1 339 ? 9.449 2.550 -19.504 1.00 55.22 339 ASP A CA 1
ATOM 2361 C C . ASP A 1 339 ? 8.996 3.969 -19.054 1.00 55.22 339 ASP A C 1
ATOM 2363 O O . ASP A 1 339 ? 8.206 4.117 -18.127 1.00 55.22 339 ASP A O 1
ATOM 2367 N N . MET A 1 340 ? 9.512 5.031 -19.684 1.00 54.16 340 MET A N 1
ATOM 2368 C CA . MET A 1 340 ? 9.341 6.442 -19.335 1.00 54.16 340 MET A CA 1
ATOM 2369 C C . MET A 1 340 ? 8.375 7.215 -20.253 1.00 54.16 340 MET A C 1
ATOM 2371 O O . MET A 1 340 ? 8.301 8.434 -20.128 1.00 54.16 340 MET A O 1
ATOM 2375 N N . LEU A 1 341 ? 7.651 6.578 -21.177 1.00 61.69 341 LEU A N 1
ATOM 2376 C CA . LEU A 1 341 ? 6.640 7.271 -21.994 1.00 61.69 341 LEU A CA 1
ATOM 2377 C C . LEU A 1 341 ? 5.241 7.061 -21.397 1.00 61.69 341 LEU A C 1
ATOM 2379 O O . LEU A 1 341 ? 4.900 5.967 -20.961 1.00 61.69 341 LEU A O 1
ATOM 2383 N N . SER A 1 342 ? 4.408 8.097 -21.377 1.00 60.50 342 SER A N 1
ATOM 2384 C CA . SER A 1 342 ? 3.045 8.024 -20.820 1.00 60.50 342 SER A CA 1
ATOM 2385 C C . SER A 1 342 ? 2.101 7.115 -21.628 1.00 60.50 342 SER A C 1
ATOM 2387 O O . SER A 1 342 ? 1.225 6.474 -21.051 1.00 60.50 342 SER A O 1
ATOM 2389 N N . ASP A 1 343 ? 2.346 6.959 -22.933 1.00 60.84 343 ASP A N 1
ATOM 2390 C CA . ASP A 1 343 ? 1.603 6.050 -23.827 1.00 60.84 343 ASP A CA 1
ATOM 2391 C C . ASP A 1 343 ? 2.044 4.580 -23.723 1.00 60.84 343 ASP A C 1
ATOM 2393 O O . ASP A 1 343 ? 1.602 3.707 -24.481 1.00 60.84 343 ASP A O 1
ATOM 2397 N N . TYR A 1 344 ? 2.957 4.277 -22.801 1.00 63.78 344 TYR A N 1
ATOM 2398 C CA . TYR A 1 344 ? 3.501 2.942 -22.645 1.00 63.78 344 TYR A CA 1
ATOM 2399 C C . TYR A 1 344 ? 2.470 2.029 -21.967 1.00 63.78 344 TYR A C 1
ATOM 2401 O O . TYR A 1 344 ? 2.389 1.903 -20.748 1.00 63.78 344 TYR A O 1
ATOM 2409 N N . GLY A 1 345 ? 1.653 1.353 -22.781 1.00 60.97 345 GLY A N 1
ATOM 2410 C CA . GLY A 1 345 ? 0.847 0.218 -22.321 1.00 60.97 345 GLY A CA 1
ATOM 2411 C C . GLY A 1 345 ? 1.723 -0.924 -21.772 1.00 60.97 345 GLY A C 1
ATOM 2412 O O . GLY A 1 345 ? 2.947 -0.886 -21.889 1.00 60.97 345 GLY A O 1
ATOM 2413 N N . LYS A 1 346 ? 1.091 -1.976 -21.226 1.00 59.31 346 LYS A N 1
ATOM 2414 C CA . LYS A 1 346 ? 1.720 -3.143 -20.554 1.00 59.31 346 LYS A CA 1
ATOM 2415 C C . LYS A 1 346 ? 3.070 -3.606 -21.150 1.00 59.31 346 LYS A C 1
ATOM 2417 O O . LYS A 1 346 ? 3.267 -3.587 -22.371 1.00 59.31 346 LYS A O 1
ATOM 2422 N N . SER A 1 347 ? 3.956 -4.087 -20.275 1.00 66.06 347 SER A N 1
ATOM 2423 C CA . SER A 1 347 ? 5.299 -4.612 -20.572 1.00 66.06 347 SER A CA 1
ATOM 2424 C C . SER A 1 347 ? 5.292 -5.780 -21.575 1.00 66.06 347 SER A C 1
ATOM 2426 O O . SER A 1 347 ? 4.283 -6.471 -21.747 1.00 66.06 347 SER A O 1
ATOM 2428 N N . CYS A 1 348 ? 6.419 -5.991 -22.263 1.00 68.50 348 CYS A N 1
ATOM 2429 C CA . CYS A 1 348 ? 6.613 -7.082 -23.226 1.00 68.50 348 CYS A CA 1
ATOM 2430 C C . CYS A 1 348 ? 7.002 -8.382 -22.493 1.00 68.50 348 CYS A C 1
ATOM 2432 O O . CYS A 1 348 ? 7.867 -8.368 -21.623 1.00 68.50 348 CYS A O 1
ATOM 2434 N N . PHE A 1 349 ? 6.376 -9.510 -22.838 1.00 54.19 349 PHE A N 1
ATOM 2435 C CA . PHE A 1 349 ? 6.422 -10.764 -22.064 1.00 54.19 349 PHE A CA 1
ATOM 2436 C C . PHE A 1 349 ? 7.735 -11.562 -22.203 1.00 54.19 349 PHE A C 1
ATOM 2438 O O . PHE A 1 349 ? 7.967 -12.483 -21.428 1.00 54.19 349 PHE A O 1
ATOM 2445 N N . LEU A 1 350 ? 8.584 -11.242 -23.190 1.00 57.22 350 LEU A N 1
ATOM 2446 C CA . LEU A 1 350 ? 9.755 -12.054 -23.572 1.00 57.22 350 LEU A CA 1
ATOM 2447 C C . LEU A 1 350 ? 11.035 -11.226 -23.807 1.00 57.22 350 LEU A C 1
ATOM 2449 O O . LEU A 1 350 ? 11.852 -11.574 -24.651 1.00 57.22 350 LEU A O 1
ATOM 2453 N N . GLY A 1 351 ? 11.205 -10.102 -23.102 1.00 61.28 351 GLY A N 1
ATOM 2454 C CA . GLY A 1 351 ? 12.408 -9.260 -23.246 1.00 61.28 351 GLY A CA 1
ATOM 2455 C C . GLY A 1 351 ? 12.490 -8.473 -24.562 1.00 61.28 351 GLY A C 1
ATOM 2456 O O . GLY A 1 351 ? 13.536 -7.923 -24.891 1.00 61.28 351 GLY A O 1
ATOM 2457 N N . GLY A 1 352 ? 11.390 -8.406 -25.313 1.00 68.00 352 GLY A N 1
ATOM 2458 C CA . GLY A 1 352 ? 11.267 -7.574 -26.504 1.00 68.00 352 GLY A CA 1
ATOM 2459 C C . GLY A 1 352 ? 11.220 -6.078 -26.177 1.00 68.00 352 GLY A C 1
ATOM 2460 O O . GLY A 1 352 ? 10.658 -5.685 -25.154 1.00 68.00 352 GLY A O 1
ATOM 2461 N N . SER A 1 353 ? 11.796 -5.236 -27.037 1.00 75.44 353 SER A N 1
ATOM 2462 C CA . SER A 1 353 ? 11.781 -3.775 -26.875 1.00 75.44 353 SER A CA 1
ATOM 2463 C C . SER A 1 353 ? 10.694 -3.145 -27.744 1.00 75.44 353 SER A C 1
ATOM 2465 O O . SER A 1 353 ? 10.568 -3.482 -28.925 1.00 75.44 353 SER A O 1
ATOM 2467 N N . LYS A 1 354 ? 9.936 -2.195 -27.189 1.00 80.19 354 LYS A N 1
ATOM 2468 C CA . LYS A 1 354 ? 9.148 -1.265 -28.006 1.00 80.19 354 LYS A CA 1
ATOM 2469 C C . LYS A 1 354 ? 10.062 -0.152 -28.496 1.00 80.19 354 LYS A C 1
ATOM 2471 O O . LYS A 1 354 ? 11.042 0.206 -27.833 1.00 80.19 354 LYS A O 1
ATOM 2476 N N . ARG A 1 355 ? 9.753 0.402 -29.661 1.00 86.06 355 ARG A N 1
ATOM 2477 C CA . ARG A 1 355 ? 10.519 1.512 -30.230 1.00 86.06 355 ARG A CA 1
ATOM 2478 C C . ARG A 1 355 ? 9.593 2.666 -30.565 1.00 86.06 355 ARG A C 1
ATOM 2480 O O . ARG A 1 355 ? 8.484 2.448 -31.040 1.00 86.06 355 ARG A O 1
ATOM 2487 N N . CYS A 1 356 ? 10.047 3.883 -30.303 1.00 88.50 356 CYS A N 1
ATOM 2488 C CA . CYS A 1 356 ? 9.371 5.093 -30.752 1.00 88.50 356 CYS A CA 1
ATOM 2489 C C . CYS A 1 356 ? 9.920 5.446 -32.140 1.00 88.50 356 CYS A C 1
ATOM 2491 O O . CYS A 1 356 ? 11.130 5.640 -32.291 1.00 88.50 356 CYS A O 1
ATOM 2493 N N . ARG A 1 357 ? 9.046 5.459 -33.152 1.00 91.69 357 ARG A N 1
ATOM 2494 C CA . ARG A 1 357 ? 9.369 5.824 -34.537 1.00 91.69 357 ARG A CA 1
ATOM 2495 C C . ARG A 1 357 ? 8.944 7.259 -34.793 1.00 91.69 357 ARG A C 1
ATOM 2497 O O . ARG A 1 357 ? 7.765 7.567 -34.649 1.00 91.69 357 ARG A O 1
ATOM 2504 N N . CYS A 1 358 ? 9.881 8.095 -35.221 1.00 92.56 358 CYS A N 1
ATOM 2505 C CA . CYS A 1 358 ? 9.600 9.458 -35.645 1.00 92.56 358 CYS A CA 1
ATOM 2506 C C . CYS A 1 358 ? 9.599 9.572 -37.171 1.00 92.56 358 CYS A C 1
ATOM 2508 O O . CYS A 1 358 ? 10.480 9.028 -37.842 1.00 92.56 358 CYS A O 1
ATOM 2510 N N . TRP A 1 359 ? 8.638 10.319 -37.705 1.00 91.00 359 TRP A N 1
ATOM 2511 C CA . TRP A 1 359 ? 8.455 10.565 -39.135 1.00 91.00 359 TRP A CA 1
ATOM 2512 C C . TRP A 1 359 ? 8.650 12.049 -39.445 1.00 91.00 359 TRP A C 1
ATOM 2514 O O . TRP A 1 359 ? 8.187 12.900 -38.685 1.00 91.00 359 TRP A O 1
ATOM 2524 N N . SER A 1 360 ? 9.346 12.351 -40.542 1.00 89.56 360 SER A N 1
ATOM 2525 C CA . SER A 1 360 ? 9.531 13.710 -41.073 1.00 89.56 360 SER A CA 1
ATOM 2526 C C . SER A 1 360 ? 8.297 14.225 -41.797 1.00 89.56 360 SER A C 1
ATOM 2528 O O . SER A 1 360 ? 7.733 13.421 -42.574 1.00 89.56 360 SER A O 1
#

Sequence (360 aa):
MRCADFCAEGGFGYGMVIGTAPACGASCGSDCGGECSTVTDFFSDYGAGCATGSKRCCCARKTAAAEPTPRMPDFPSCNDWCLSAGYARGDIDGTSPACTCSATLVFVTVCALVALRGAAPAQLGAATAPAAIEKLLGSCDDQCRTAKTLFSTENWGNGYIIGTAPLCDVNCDDCGTGRKCFTADPTEQDYGKLCYNAPVNGKVCCCARTSALSAPPPPPAPVRSMRCADFCAEGGFGYGMVIGTAPACGASCGSDCGGECSTATDFFSDYGAGCATGSKRCCCARKTAAAEPTPRMPDHPSCNDWCLSAGYARGDIDGTSPACNGECEGAAACFLATDMLSDYGKSCFLGGSKRCRCWS